Protein AF-A0AAV1ZBW8-F1 (afdb_monomer_lite)

Secondary structure (DSSP, 8-state):
-----EE-S----TTTHHHHHHHHHHHHHH------EEEEEETT-HHHHHHHHHHHHHHHHHHHHHHHHHH--TTHHHHHHHHHHTTSPTT-TTTTT----SS-EEEEEE-HHHHTTS-HHHHHHHHHHHHHHHHHTT-EEEE--TT-HHHHHHHHHHHHHHHHTPPPPS--B--TTS--EE-TTS--HHHH---TTSS----SPP-SHHHHHHHHHHHS----------SSGGG-GGG--HHHHHHHHHHHHHHTT-

Foldseek 3Di:
DDDDDADDLDDDDDPVCPVVLVVLLCCLQVDPAADAYEAEAELLALQAGVVSVVVVLVVVLVSNVVSVVVNPDPCPQVVLVVVQLVLADPPQPCSVQADARSHAYEYEHEPVVNNLPDDPLSLLLVLLLQLVVCQSHLYWYWYDYPPDPPRVVLVVVVVVCRRVVHDRDPDADSDSNDTGTGHRNRDDQVNSADSPPPPDPPNDGDSDNVSSVVVSCVVHVHDHPPPPCPPDVCPDPVPDDPVVVVVVVVVVVVVVPD

Structure (mmCIF, N/CA/C/O backbone):
data_AF-A0AAV1ZBW8-F1
#
_entry.id   AF-A0AAV1ZBW8-F1
#
loop_
_atom_site.group_PDB
_atom_site.id
_atom_site.type_symbol
_atom_site.label_atom_id
_atom_site.label_alt_id
_atom_site.label_comp_id
_atom_site.label_asym_id
_atom_site.label_entity_id
_atom_site.label_seq_id
_atom_site.pdbx_PDB_ins_code
_atom_site.Cartn_x
_atom_site.Cartn_y
_atom_site.Cartn_z
_atom_site.occupancy
_atom_site.B_iso_or_equiv
_atom_site.auth_seq_id
_atom_site.auth_comp_id
_atom_site.auth_asym_id
_atom_site.auth_atom_id
_atom_site.pdbx_PDB_model_num
ATOM 1 N N . GLN A 1 1 ? -3.608 -18.295 -20.450 1.00 23.48 1 GLN A N 1
ATOM 2 C CA . GLN A 1 1 ? -3.948 -18.805 -19.107 1.00 23.48 1 GLN A CA 1
ATOM 3 C C . GLN A 1 1 ? -3.093 -18.058 -18.092 1.00 23.48 1 GLN A C 1
ATOM 5 O O . GLN A 1 1 ? -1.897 -18.317 -18.008 1.00 23.48 1 GLN A O 1
ATOM 10 N N . LEU A 1 2 ? -3.677 -17.040 -17.452 1.00 25.77 2 LEU A N 1
ATOM 11 C CA . LEU A 1 2 ? -3.037 -16.243 -16.405 1.00 25.77 2 LEU A CA 1
ATOM 12 C C . LEU A 1 2 ? -2.944 -17.084 -15.128 1.00 25.77 2 LEU A C 1
ATOM 14 O O . LEU A 1 2 ? -3.902 -17.777 -14.790 1.00 25.77 2 LEU A O 1
ATOM 18 N N . LYS A 1 3 ? -1.801 -17.042 -14.440 1.00 31.34 3 LYS A N 1
ATOM 19 C CA . LYS A 1 3 ? -1.631 -17.676 -13.129 1.00 31.34 3 LYS A CA 1
ATOM 20 C C . LYS A 1 3 ? -1.333 -16.600 -12.090 1.00 31.34 3 LYS A C 1
ATOM 22 O O . LYS A 1 3 ? -0.504 -15.726 -12.315 1.00 31.34 3 LYS A O 1
ATOM 27 N N . TYR A 1 4 ? -2.090 -16.664 -11.004 1.00 35.47 4 TYR A N 1
ATOM 28 C CA . TYR A 1 4 ? -2.147 -15.701 -9.915 1.00 35.47 4 TYR A CA 1
ATOM 29 C C . TYR A 1 4 ? -0.990 -15.910 -8.933 1.00 35.47 4 TYR A C 1
ATOM 31 O O . TYR A 1 4 ? -0.677 -17.048 -8.596 1.00 35.47 4 TYR A O 1
ATOM 39 N N . CYS A 1 5 ? -0.450 -14.819 -8.392 1.00 35.00 5 CYS A N 1
ATOM 40 C CA . CYS A 1 5 ? 0.219 -14.815 -7.092 1.00 35.00 5 CYS A CA 1
ATOM 41 C C . CYS A 1 5 ? -0.570 -13.870 -6.186 1.00 35.00 5 CYS A C 1
ATOM 43 O O . CYS A 1 5 ? -0.245 -12.696 -6.032 1.00 35.00 5 CYS A O 1
ATOM 45 N N . ILE A 1 6 ? -1.679 -14.376 -5.646 1.00 32.50 6 ILE A N 1
ATOM 46 C CA . ILE A 1 6 ? -2.298 -13.760 -4.475 1.00 32.50 6 ILE A CA 1
ATOM 47 C C . ILE A 1 6 ? -1.378 -14.149 -3.322 1.00 32.50 6 ILE A C 1
ATOM 49 O O . ILE A 1 6 ? -1.147 -15.339 -3.127 1.00 32.50 6 ILE A O 1
ATOM 53 N N . PHE A 1 7 ? -0.827 -13.176 -2.600 1.00 35.56 7 PHE A N 1
ATOM 54 C CA . PHE A 1 7 ? -0.189 -13.434 -1.315 1.00 35.56 7 PHE A CA 1
ATOM 55 C C . PHE A 1 7 ? -1.279 -13.312 -0.241 1.00 35.56 7 PHE A C 1
ATOM 57 O O . PHE A 1 7 ? -1.515 -12.206 0.256 1.00 35.56 7 PHE A O 1
ATOM 64 N N . PRO A 1 8 ? -2.006 -14.391 0.123 1.00 27.52 8 PRO A N 1
ATOM 65 C CA . PRO A 1 8 ? -2.625 -14.408 1.433 1.00 27.52 8 PRO A CA 1
ATOM 66 C C . PRO A 1 8 ? -1.489 -14.295 2.451 1.00 27.52 8 PRO A C 1
ATOM 68 O O . PRO A 1 8 ? -0.394 -14.816 2.235 1.00 27.52 8 PRO A O 1
ATOM 71 N N . CYS A 1 9 ? -1.742 -13.565 3.528 1.00 28.09 9 CYS A N 1
ATOM 72 C CA . CYS A 1 9 ? -0.821 -13.349 4.635 1.00 28.09 9 CYS A CA 1
ATOM 73 C C . CYS A 1 9 ? -0.551 -14.683 5.364 1.00 28.09 9 CYS A C 1
ATOM 75 O O . CYS A 1 9 ? -1.072 -14.923 6.443 1.00 28.09 9 CYS A O 1
ATOM 77 N N . ILE A 1 10 ? 0.190 -15.591 4.729 1.00 27.56 10 ILE A N 1
ATOM 78 C CA . ILE A 1 10 ? 0.733 -16.829 5.284 1.00 27.56 10 ILE A CA 1
ATOM 79 C C . ILE A 1 10 ? 2.050 -17.083 4.537 1.00 27.56 10 ILE A C 1
ATOM 81 O O . ILE A 1 10 ? 2.107 -17.855 3.583 1.00 27.56 10 ILE A O 1
ATOM 85 N N . TRP A 1 11 ? 3.130 -16.405 4.936 1.00 25.44 11 TRP A N 1
ATOM 86 C CA . TRP A 1 11 ? 4.457 -16.992 4.753 1.00 25.44 11 TRP A CA 1
ATOM 87 C C . TRP A 1 11 ? 5.340 -16.757 5.983 1.00 25.44 11 TRP A C 1
ATOM 89 O O . TRP A 1 11 ? 5.608 -15.612 6.343 1.00 25.44 11 TRP A O 1
ATOM 99 N N . PRO A 1 12 ? 5.800 -17.833 6.626 1.00 28.50 12 PRO A N 1
ATOM 100 C CA . PRO A 1 12 ? 6.755 -17.806 7.721 1.00 28.50 12 PRO A CA 1
ATOM 101 C C . PRO A 1 12 ? 8.166 -18.153 7.236 1.00 28.50 12 PRO A C 1
ATOM 103 O O . PRO A 1 12 ? 8.364 -19.082 6.457 1.00 28.50 12 PRO A O 1
ATOM 106 N N . ASN A 1 13 ? 9.126 -17.393 7.753 1.00 26.33 13 ASN A N 1
ATOM 107 C CA . ASN A 1 13 ? 10.560 -17.647 7.882 1.00 26.33 13 ASN A CA 1
ATOM 108 C C . ASN A 1 13 ? 11.393 -18.225 6.717 1.00 26.33 13 ASN A C 1
ATOM 110 O O . ASN A 1 13 ? 11.078 -19.162 5.984 1.00 26.33 13 ASN A O 1
ATOM 114 N N . SER A 1 14 ? 12.595 -17.660 6.655 1.00 31.02 14 SER A N 1
ATOM 115 C CA . SER A 1 14 ? 13.662 -17.768 5.659 1.00 31.02 14 SER A CA 1
ATOM 116 C C . SER A 1 14 ? 14.207 -19.172 5.343 1.00 31.02 14 SER A C 1
ATOM 118 O O . SER A 1 14 ? 15.062 -19.295 4.465 1.00 31.02 14 SER A O 1
ATOM 120 N N . GLN A 1 15 ? 13.712 -20.243 5.967 1.00 28.00 15 GLN A N 1
ATOM 121 C CA . GLN A 1 15 ? 14.146 -21.619 5.680 1.00 28.00 15 GLN A CA 1
ATOM 122 C C . GLN A 1 15 ? 13.231 -22.371 4.695 1.00 28.00 15 GLN A C 1
ATOM 124 O O . GLN A 1 15 ? 13.723 -23.206 3.937 1.00 28.00 15 GLN A O 1
ATOM 129 N N . SER A 1 16 ? 11.948 -22.001 4.582 1.00 31.38 16 SER A N 1
ATOM 130 C CA . SER A 1 16 ? 11.016 -22.558 3.574 1.00 31.38 16 SER A CA 1
ATOM 131 C C . SER A 1 16 ? 11.242 -21.982 2.156 1.00 31.38 16 SER A C 1
ATOM 133 O O . SER A 1 16 ? 10.644 -22.392 1.159 1.00 31.38 16 SER A O 1
ATOM 135 N N . LEU A 1 17 ? 12.195 -21.053 2.023 1.00 37.53 17 LEU A N 1
ATOM 136 C CA . LEU A 1 17 ? 12.507 -20.355 0.778 1.00 37.53 17 LEU A CA 1
ATOM 137 C C . LEU A 1 17 ? 13.011 -21.259 -0.359 1.00 37.53 17 LEU A C 1
ATOM 139 O O . LEU A 1 17 ? 13.067 -20.773 -1.479 1.00 37.53 17 LEU A O 1
ATOM 143 N N . ARG A 1 18 ? 13.370 -22.535 -0.161 1.00 31.11 18 ARG A N 1
ATOM 144 C CA . ARG A 1 18 ? 13.870 -23.362 -1.284 1.00 31.11 18 ARG A CA 1
ATOM 145 C C . ARG A 1 18 ? 12.773 -23.773 -2.270 1.00 31.11 18 ARG A C 1
ATOM 147 O O . ARG A 1 18 ? 13.016 -23.722 -3.467 1.00 31.11 18 ARG A O 1
ATOM 154 N N . GLY A 1 19 ? 11.572 -24.115 -1.797 1.00 28.20 19 GLY A N 1
ATOM 155 C CA . GLY A 1 19 ? 10.453 -24.489 -2.677 1.00 28.20 19 GLY A CA 1
ATOM 156 C C . GLY A 1 19 ? 9.771 -23.276 -3.317 1.00 28.20 19 GLY A C 1
ATOM 157 O O . GLY A 1 19 ? 9.496 -23.271 -4.515 1.00 28.20 19 GLY A O 1
ATOM 158 N N . GLY A 1 20 ? 9.572 -22.210 -2.532 1.00 35.19 20 GLY A N 1
ATOM 159 C CA . GLY A 1 20 ? 8.986 -20.952 -3.001 1.00 35.19 20 GLY A CA 1
ATOM 160 C C . GLY A 1 20 ? 9.901 -20.171 -3.950 1.00 35.19 20 GLY A C 1
ATOM 161 O O . GLY A 1 20 ? 9.440 -19.738 -5.002 1.00 35.19 20 GLY A O 1
ATOM 162 N N . LYS A 1 21 ? 11.208 -20.040 -3.655 1.00 32.69 21 LYS A N 1
ATOM 163 C CA . LYS A 1 21 ? 12.140 -19.307 -4.540 1.00 32.69 21 LYS A CA 1
ATOM 164 C C . LYS A 1 21 ? 12.134 -19.860 -5.957 1.00 32.69 21 LYS A C 1
ATOM 166 O O . LYS A 1 21 ? 12.111 -19.069 -6.892 1.00 32.69 21 LYS A O 1
ATOM 171 N N . VAL A 1 22 ? 12.126 -21.186 -6.111 1.00 31.08 22 VAL A N 1
ATOM 172 C CA . VAL A 1 22 ? 12.184 -21.850 -7.422 1.00 31.08 22 VAL A CA 1
ATOM 173 C C . VAL A 1 22 ? 10.882 -21.654 -8.201 1.00 31.08 22 VAL A C 1
ATOM 175 O O . VAL A 1 22 ? 10.931 -21.368 -9.392 1.00 31.08 22 VAL A O 1
ATOM 178 N N . LEU A 1 23 ? 9.718 -21.706 -7.539 1.00 34.72 23 LEU A N 1
ATOM 179 C CA . LEU A 1 23 ? 8.425 -21.518 -8.208 1.00 34.72 23 LEU A CA 1
ATOM 180 C C . LEU A 1 23 ? 8.228 -20.077 -8.722 1.00 34.72 23 LEU A C 1
ATOM 182 O O . LEU A 1 23 ? 7.704 -19.881 -9.818 1.00 34.72 23 LEU A O 1
ATOM 186 N N . TYR A 1 24 ? 8.664 -19.075 -7.946 1.00 34.69 24 TYR A N 1
ATOM 187 C CA . TYR A 1 24 ? 8.540 -17.652 -8.295 1.00 34.69 24 TYR A CA 1
ATOM 188 C C . TYR A 1 24 ? 9.554 -17.202 -9.361 1.00 34.69 24 TYR A C 1
ATOM 190 O O . TYR A 1 24 ? 9.187 -16.450 -10.264 1.00 34.69 24 TYR A O 1
ATOM 198 N N . THR A 1 25 ? 10.804 -17.683 -9.304 1.00 36.00 25 THR A N 1
ATOM 199 C CA . THR A 1 25 ? 11.815 -17.380 -10.339 1.00 36.00 25 THR A CA 1
ATOM 200 C C . THR A 1 25 ? 11.468 -18.019 -11.680 1.00 36.00 25 THR A C 1
ATOM 202 O O . THR A 1 25 ? 11.560 -17.346 -12.704 1.00 36.00 25 THR A O 1
ATOM 205 N N . ASP A 1 26 ? 10.974 -19.260 -11.697 1.00 32.44 26 ASP A N 1
ATOM 206 C CA . ASP A 1 26 ? 10.528 -19.901 -12.940 1.00 32.44 26 ASP A CA 1
ATOM 207 C C . ASP A 1 26 ? 9.309 -19.201 -13.563 1.00 32.44 26 ASP A C 1
ATOM 209 O O . ASP A 1 26 ? 9.216 -19.119 -14.790 1.00 32.44 26 ASP A O 1
ATOM 213 N N . LEU A 1 27 ? 8.388 -18.659 -12.751 1.00 38.34 27 LEU A N 1
ATOM 214 C CA . LEU A 1 27 ? 7.243 -17.886 -13.252 1.00 38.34 27 LEU A CA 1
ATOM 215 C C . LEU A 1 27 ? 7.675 -16.565 -13.906 1.00 38.34 27 LEU A C 1
ATOM 217 O O . LEU A 1 27 ? 7.151 -16.223 -14.965 1.00 38.34 27 LEU A O 1
ATOM 221 N N . LEU A 1 28 ? 8.636 -15.861 -13.297 1.00 41.00 28 LEU A N 1
ATOM 222 C CA . LEU A 1 28 ? 9.187 -14.595 -13.793 1.00 41.00 28 LEU A CA 1
ATOM 223 C C . LEU A 1 28 ? 10.029 -14.768 -15.068 1.00 41.00 28 LEU A C 1
ATOM 225 O O . LEU A 1 28 ? 9.948 -13.942 -15.972 1.00 41.00 28 LEU A O 1
ATOM 229 N N . ILE A 1 29 ? 10.826 -15.838 -15.153 1.00 41.34 29 ILE A N 1
ATOM 230 C CA . ILE A 1 29 ? 11.810 -16.034 -16.231 1.00 41.34 29 ILE A CA 1
ATOM 231 C C . ILE A 1 29 ? 11.196 -16.740 -17.449 1.00 41.34 29 ILE A C 1
ATOM 233 O O . ILE A 1 29 ? 11.547 -16.422 -18.585 1.00 41.34 29 ILE A O 1
ATOM 237 N N . LYS A 1 30 ? 10.260 -17.686 -17.258 1.00 37.53 30 LYS A N 1
ATOM 238 C CA . LYS A 1 30 ? 9.691 -18.473 -18.374 1.00 37.53 30 LYS A CA 1
ATOM 239 C C . LYS A 1 30 ? 8.465 -17.837 -19.023 1.00 37.53 30 LYS A C 1
ATOM 241 O O . LYS A 1 30 ? 8.172 -18.142 -20.178 1.00 37.53 30 LYS A O 1
ATOM 246 N N . GLN A 1 31 ? 7.721 -16.982 -18.321 1.00 41.69 31 GLN A N 1
ATOM 247 C CA . GLN A 1 31 ? 6.543 -16.328 -18.890 1.00 41.69 31 GLN A CA 1
ATOM 248 C C . GLN A 1 31 ? 6.792 -14.827 -19.020 1.00 41.69 31 GLN A C 1
ATOM 250 O O . GLN A 1 31 ? 6.728 -14.108 -18.035 1.00 41.69 31 GLN A O 1
ATOM 255 N N . LYS A 1 32 ? 6.988 -14.347 -20.257 1.00 45.22 32 LYS A N 1
ATOM 256 C CA . LYS A 1 32 ? 6.832 -12.936 -20.672 1.00 45.22 32 LYS A CA 1
ATOM 257 C C . LYS A 1 32 ? 5.409 -12.421 -20.358 1.00 45.22 32 LYS A C 1
ATOM 259 O O . LYS A 1 32 ? 4.622 -12.182 -21.273 1.00 45.22 32 LYS A O 1
ATOM 264 N N . ARG A 1 33 ? 5.003 -12.368 -19.089 1.00 52.88 33 ARG A N 1
ATOM 265 C CA . ARG A 1 33 ? 3.641 -12.038 -18.655 1.00 52.88 33 ARG A CA 1
ATOM 266 C C . ARG A 1 33 ? 3.656 -11.147 -17.421 1.00 52.88 33 ARG A C 1
ATOM 268 O O . ARG A 1 33 ? 4.468 -11.316 -16.521 1.00 52.88 33 ARG A O 1
ATOM 275 N N . ASN A 1 34 ? 2.713 -10.212 -17.426 1.00 67.69 34 ASN A N 1
ATOM 276 C CA . ASN A 1 34 ? 2.510 -9.159 -16.441 1.00 67.69 34 ASN A CA 1
ATOM 277 C C . ASN A 1 34 ? 2.391 -9.747 -15.025 1.00 67.69 34 ASN A C 1
ATOM 279 O O . ASN A 1 34 ? 1.370 -10.344 -14.683 1.00 67.69 34 ASN A O 1
ATOM 283 N N . LEU A 1 35 ? 3.430 -9.580 -14.203 1.00 79.62 35 LEU A N 1
ATOM 284 C CA . LEU A 1 35 ? 3.344 -9.823 -12.766 1.00 79.62 35 LEU A CA 1
ATOM 285 C C . LEU A 1 35 ? 2.557 -8.674 -12.129 1.00 79.62 35 LEU A C 1
ATOM 287 O O . LEU A 1 35 ? 2.718 -7.516 -12.501 1.00 79.62 35 LEU A O 1
ATOM 291 N N . SER A 1 36 ? 1.706 -8.983 -11.162 1.00 85.38 36 SER A N 1
ATOM 292 C CA . SER A 1 36 ? 1.055 -8.004 -10.293 1.00 85.38 36 SER A CA 1
ATOM 293 C C . SER A 1 36 ? 1.042 -8.559 -8.878 1.00 85.38 36 SER A C 1
ATOM 295 O O . SER A 1 36 ? 0.955 -9.773 -8.690 1.00 85.38 36 SER A O 1
ATOM 297 N N . VAL A 1 37 ? 1.160 -7.679 -7.892 1.00 88.94 37 VAL A N 1
ATOM 298 C CA . VAL A 1 37 ? 1.309 -8.046 -6.484 1.00 88.94 37 VAL A CA 1
ATOM 299 C C . VAL A 1 37 ? 0.112 -7.523 -5.712 1.00 88.94 37 VAL A C 1
ATOM 301 O O . VAL A 1 37 ? -0.210 -6.338 -5.764 1.00 88.94 37 VAL A O 1
ATOM 304 N N . VAL A 1 38 ? -0.533 -8.415 -4.966 1.00 90.81 38 VAL A N 1
ATOM 305 C CA . VAL A 1 38 ? -1.582 -8.062 -4.010 1.00 90.81 38 VAL A CA 1
ATOM 306 C C . VAL A 1 38 ? -1.059 -8.371 -2.615 1.00 90.81 38 VAL A C 1
ATOM 308 O O . VAL A 1 38 ? -0.796 -9.531 -2.305 1.00 90.81 38 VAL A O 1
ATOM 311 N N . LEU A 1 39 ? -0.898 -7.336 -1.796 1.00 91.38 39 LEU A N 1
ATOM 312 C CA . LEU A 1 39 ? -0.444 -7.426 -0.413 1.00 91.38 39 LEU A CA 1
ATOM 313 C C . LEU A 1 39 ? -1.634 -7.222 0.522 1.00 91.38 39 LEU A C 1
ATOM 315 O O . LEU A 1 39 ? -2.268 -6.172 0.479 1.00 91.38 39 LEU A O 1
ATOM 319 N N . VAL A 1 40 ? -1.920 -8.193 1.387 1.00 91.69 40 VAL A N 1
ATOM 320 C CA . VAL A 1 40 ? -3.011 -8.098 2.368 1.00 91.69 40 VAL A CA 1
ATOM 321 C C . VAL A 1 40 ? -2.434 -7.888 3.764 1.00 91.69 40 VAL A C 1
ATOM 323 O O . VAL A 1 40 ? -1.684 -8.725 4.258 1.00 91.69 40 VAL A O 1
ATOM 326 N N . LEU A 1 41 ? -2.802 -6.782 4.404 1.00 93.00 41 LEU A N 1
ATOM 327 C CA . LEU A 1 41 ? -2.385 -6.399 5.750 1.00 93.00 41 LEU A CA 1
ATOM 328 C C . LEU A 1 41 ? -3.564 -6.522 6.716 1.00 93.00 41 LEU A C 1
ATOM 330 O O . LEU A 1 41 ? -4.705 -6.222 6.362 1.00 93.00 41 LEU A O 1
ATOM 334 N N . ASP A 1 42 ? -3.305 -6.971 7.938 1.00 91.81 42 ASP A N 1
ATOM 335 C CA . ASP A 1 42 ? -4.315 -7.047 8.991 1.00 91.81 42 ASP A CA 1
ATOM 336 C C . ASP A 1 42 ? -4.403 -5.709 9.738 1.00 91.81 42 ASP A C 1
ATOM 338 O O . ASP A 1 42 ? -3.481 -5.336 10.461 1.00 91.81 42 ASP A O 1
ATOM 342 N N . LEU A 1 43 ? -5.508 -4.973 9.571 1.00 94.62 43 LEU A N 1
ATOM 343 C CA . LEU A 1 43 ? -5.673 -3.675 10.230 1.00 94.62 43 LEU A CA 1
ATOM 344 C C . LEU A 1 43 ? -5.956 -3.798 11.734 1.00 94.62 43 LEU A C 1
ATOM 346 O O . LEU A 1 43 ? -5.841 -2.796 12.436 1.00 94.62 43 LEU A O 1
ATOM 350 N N . SER A 1 44 ? -6.313 -4.984 12.246 1.00 90.94 44 SER A N 1
ATOM 351 C CA . SER A 1 44 ? -6.528 -5.159 13.689 1.00 90.94 44 SER A CA 1
ATOM 352 C C . SER A 1 44 ? -5.225 -5.263 14.485 1.00 90.94 44 SER A C 1
ATOM 354 O O . SER A 1 44 ? -5.272 -5.241 15.708 1.00 90.94 44 SER A O 1
ATOM 356 N N . LYS A 1 45 ? -4.076 -5.398 13.809 1.00 90.81 45 LYS A N 1
ATOM 357 C CA . LYS A 1 45 ? -2.760 -5.625 14.423 1.00 90.81 45 LYS A CA 1
ATOM 358 C C . LYS A 1 45 ? -1.736 -4.593 13.949 1.00 90.81 45 LYS A C 1
ATOM 360 O O . LYS A 1 45 ? -0.887 -4.870 13.100 1.00 90.81 45 LYS A O 1
ATOM 365 N N . ALA A 1 46 ? -1.826 -3.375 14.473 1.00 91.12 46 ALA A N 1
ATOM 366 C CA . ALA A 1 46 ? -0.932 -2.275 14.095 1.00 91.12 46 ALA A CA 1
ATOM 367 C C . ALA A 1 46 ? 0.547 -2.563 14.433 1.00 91.12 46 ALA A C 1
ATOM 369 O O . ALA A 1 46 ? 1.455 -2.107 13.740 1.00 91.12 46 ALA A O 1
ATOM 370 N N . GLU A 1 47 ? 0.780 -3.352 15.476 1.00 90.50 47 GLU A N 1
ATOM 371 C CA . GLU A 1 47 ? 2.076 -3.810 15.972 1.00 90.50 47 GLU A CA 1
ATOM 372 C C . GLU A 1 47 ? 2.800 -4.779 15.023 1.00 90.50 47 GLU A C 1
ATOM 374 O O . GLU A 1 47 ? 4.017 -4.883 15.072 1.00 90.50 47 GLU A O 1
ATOM 379 N N . GLU A 1 48 ? 2.097 -5.464 14.121 1.00 89.69 48 GLU A N 1
ATOM 380 C CA . GLU A 1 48 ? 2.711 -6.375 13.137 1.00 89.69 48 GLU A CA 1
ATOM 381 C C . GLU A 1 48 ? 2.761 -5.760 11.724 1.00 89.69 48 GLU A C 1
ATOM 383 O O . GLU A 1 48 ? 3.459 -6.252 10.829 1.00 89.69 48 GLU A O 1
ATOM 388 N N . LEU A 1 49 ? 1.995 -4.689 11.498 1.00 90.81 49 LEU A N 1
ATOM 389 C CA . LEU A 1 49 ? 1.634 -4.200 10.170 1.00 90.81 49 LEU A CA 1
ATOM 390 C C . LEU A 1 49 ? 2.831 -3.689 9.367 1.00 90.81 49 LEU A C 1
ATOM 392 O O . LEU A 1 49 ? 3.000 -4.088 8.211 1.00 90.81 49 LEU A O 1
ATOM 396 N N . TRP A 1 50 ? 3.660 -2.814 9.948 1.00 93.00 50 TRP A N 1
ATOM 397 C CA . TRP A 1 50 ? 4.788 -2.228 9.220 1.00 93.00 50 TRP A CA 1
ATOM 398 C C . TRP A 1 50 ? 5.844 -3.285 8.922 1.00 93.00 50 TRP A C 1
ATOM 400 O O . TRP A 1 50 ? 6.319 -3.384 7.790 1.00 93.00 50 TRP A O 1
ATOM 410 N N . TYR A 1 51 ? 6.186 -4.092 9.930 1.00 88.94 51 TYR A N 1
ATOM 411 C CA . TYR A 1 51 ? 7.164 -5.167 9.786 1.00 88.94 51 TYR A CA 1
ATOM 412 C C . TYR A 1 51 ? 6.761 -6.157 8.687 1.00 88.94 51 TYR A C 1
ATOM 414 O O . TYR A 1 51 ? 7.562 -6.458 7.797 1.00 88.94 51 TYR A O 1
ATOM 422 N N . THR A 1 52 ? 5.506 -6.619 8.716 1.00 86.94 52 THR A N 1
ATOM 423 C CA . THR A 1 52 ? 4.965 -7.563 7.729 1.00 86.94 52 THR A CA 1
ATOM 424 C C . THR A 1 52 ? 5.029 -6.978 6.325 1.00 86.94 52 THR A C 1
ATOM 426 O O . THR A 1 52 ? 5.544 -7.606 5.401 1.00 86.94 52 THR A O 1
ATOM 429 N N . MET A 1 53 ? 4.555 -5.743 6.165 1.00 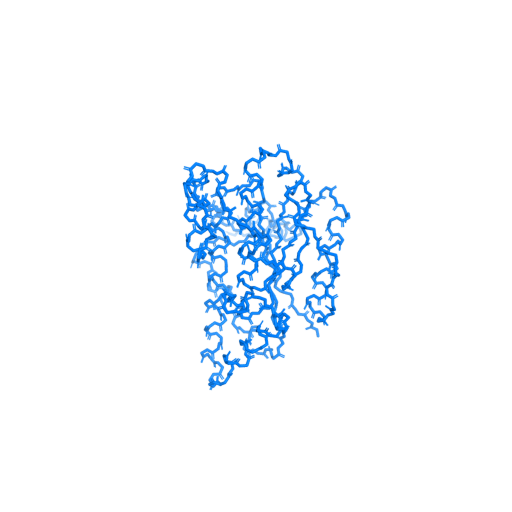92.62 53 MET A N 1
ATOM 430 C CA . MET A 1 53 ? 4.569 -5.050 4.884 1.00 92.62 53 MET A CA 1
ATOM 431 C C . MET A 1 53 ? 5.990 -4.890 4.331 1.00 92.62 53 MET A C 1
ATOM 433 O O . MET A 1 53 ? 6.233 -5.255 3.182 1.00 92.62 53 MET A O 1
ATOM 437 N N . GLN A 1 54 ? 6.925 -4.368 5.131 1.00 91.19 54 GLN A N 1
ATOM 438 C CA . GLN A 1 54 ? 8.304 -4.132 4.699 1.00 91.19 54 GLN A CA 1
ATOM 439 C C . GLN A 1 54 ? 8.982 -5.442 4.285 1.00 91.19 54 GLN A C 1
ATOM 441 O O . GLN A 1 54 ? 9.511 -5.543 3.181 1.00 91.19 54 GLN A O 1
ATOM 446 N N . THR A 1 55 ? 8.880 -6.472 5.126 1.00 86.88 55 THR A N 1
ATOM 447 C CA . THR A 1 55 ? 9.474 -7.789 4.867 1.00 86.88 55 THR A CA 1
ATOM 448 C C . THR A 1 55 ? 8.965 -8.403 3.564 1.00 86.88 55 THR A C 1
ATOM 450 O O . THR A 1 55 ? 9.756 -8.908 2.765 1.00 86.88 55 THR A O 1
ATOM 453 N N . LEU A 1 56 ? 7.651 -8.344 3.322 1.00 86.31 56 LEU A N 1
ATOM 454 C CA . LEU A 1 56 ? 7.044 -8.913 2.119 1.00 86.31 56 LEU A CA 1
ATOM 455 C C . LEU A 1 56 ? 7.416 -8.124 0.860 1.00 86.31 56 LEU A C 1
ATOM 457 O O . LEU A 1 56 ? 7.788 -8.727 -0.147 1.00 86.31 56 LEU A O 1
ATOM 461 N N . LEU A 1 57 ? 7.368 -6.790 0.907 1.00 89.56 57 LEU A N 1
ATOM 462 C CA . LEU A 1 57 ? 7.748 -5.956 -0.236 1.00 89.56 57 LEU A CA 1
ATOM 463 C C . LEU A 1 57 ? 9.230 -6.119 -0.590 1.00 89.56 57 LEU A C 1
ATOM 465 O O . LEU A 1 57 ? 9.556 -6.258 -1.770 1.00 89.56 57 LEU A O 1
ATOM 469 N N . ASP A 1 58 ? 10.116 -6.171 0.405 1.00 89.00 58 ASP A N 1
ATOM 470 C CA . ASP A 1 58 ? 11.551 -6.382 0.193 1.00 89.00 58 ASP A CA 1
ATOM 471 C C . ASP A 1 58 ? 11.844 -7.780 -0.357 1.00 89.00 58 ASP A C 1
ATOM 473 O O . ASP A 1 58 ? 12.690 -7.939 -1.239 1.00 89.00 58 ASP A O 1
ATOM 477 N N . ALA A 1 59 ? 11.131 -8.806 0.118 1.00 85.00 59 ALA A N 1
ATOM 478 C CA . ALA A 1 59 ? 11.248 -10.157 -0.418 1.00 85.00 59 ALA A CA 1
ATOM 479 C C . ALA A 1 59 ? 10.852 -10.209 -1.901 1.00 85.00 59 ALA A C 1
ATOM 481 O O . ALA A 1 59 ? 11.585 -10.788 -2.704 1.00 85.00 59 ALA A O 1
ATOM 482 N N . VAL A 1 60 ? 9.739 -9.571 -2.275 1.00 85.81 60 VAL A N 1
ATOM 483 C CA . VAL A 1 60 ? 9.282 -9.500 -3.670 1.00 85.81 60 VAL A CA 1
ATOM 484 C C . VAL A 1 60 ? 10.268 -8.716 -4.538 1.00 85.81 60 VAL A C 1
ATOM 486 O O . VAL A 1 60 ? 10.636 -9.209 -5.603 1.00 85.81 60 VAL A O 1
ATOM 489 N N . LYS A 1 61 ? 10.753 -7.550 -4.084 1.00 88.56 61 LYS A N 1
ATOM 490 C CA . LYS A 1 61 ? 11.775 -6.770 -4.808 1.00 88.56 61 LYS A CA 1
ATOM 491 C C . LYS A 1 61 ? 13.025 -7.605 -5.079 1.00 88.56 61 LYS A C 1
ATOM 493 O O . LYS A 1 61 ? 13.423 -7.726 -6.230 1.00 88.56 61 LYS A O 1
ATOM 498 N N . LYS A 1 62 ? 13.550 -8.298 -4.061 1.00 87.44 62 LYS A N 1
ATOM 499 C CA . LYS A 1 62 ? 14.706 -9.200 -4.208 1.00 87.44 62 LYS A CA 1
ATOM 500 C C . LYS A 1 62 ? 14.475 -10.305 -5.242 1.00 87.44 62 LYS A C 1
ATOM 502 O O . LYS A 1 62 ? 15.407 -10.675 -5.946 1.00 87.44 62 LYS A O 1
ATOM 507 N N . GLN A 1 63 ? 13.260 -10.857 -5.335 1.00 82.69 63 GLN A N 1
ATOM 508 C CA . GLN A 1 63 ? 12.948 -11.859 -6.363 1.00 82.69 63 GLN A CA 1
ATOM 509 C C . GLN A 1 63 ? 12.908 -11.255 -7.769 1.00 82.69 63 GLN A C 1
ATOM 511 O O . GLN A 1 63 ? 13.381 -11.887 -8.710 1.00 82.69 63 GLN A O 1
ATOM 516 N N . ILE A 1 64 ? 12.358 -10.047 -7.911 1.00 85.31 64 ILE A N 1
ATOM 517 C CA . ILE A 1 64 ? 12.331 -9.328 -9.188 1.00 85.31 64 ILE A CA 1
ATOM 518 C C . ILE A 1 64 ? 13.758 -8.999 -9.632 1.00 85.31 64 ILE A C 1
ATOM 520 O O . ILE A 1 64 ? 14.112 -9.305 -10.766 1.00 85.31 64 ILE A O 1
ATOM 524 N N . ASP A 1 65 ? 14.587 -8.458 -8.738 1.00 87.38 65 ASP A N 1
ATOM 525 C CA . ASP A 1 65 ? 15.984 -8.121 -9.028 1.00 87.38 65 ASP A CA 1
ATOM 526 C C . ASP A 1 65 ? 16.773 -9.361 -9.471 1.00 87.38 65 ASP A C 1
ATOM 528 O O . ASP A 1 65 ? 17.408 -9.353 -10.523 1.00 87.38 65 ASP A O 1
ATOM 532 N N . HIS A 1 66 ? 16.628 -10.476 -8.752 1.00 85.19 66 HIS A N 1
ATOM 533 C CA . HIS A 1 66 ? 17.253 -11.745 -9.129 1.00 85.19 66 HIS A CA 1
ATOM 534 C C . HIS A 1 66 ? 16.757 -12.277 -10.488 1.00 85.19 66 HIS A C 1
ATOM 536 O O . HIS A 1 66 ? 17.533 -12.813 -11.279 1.00 85.19 66 HIS A O 1
ATOM 542 N N . ALA A 1 67 ? 15.467 -12.129 -10.805 1.00 82.62 67 ALA A N 1
ATOM 543 C CA . ALA A 1 67 ? 14.942 -12.517 -12.114 1.00 82.62 67 ALA A CA 1
ATOM 544 C C . ALA A 1 67 ? 15.475 -11.623 -13.249 1.00 82.62 67 ALA A C 1
ATOM 546 O O . ALA A 1 67 ? 15.748 -12.123 -14.342 1.00 82.62 67 ALA A O 1
ATOM 547 N N . LEU A 1 68 ? 15.661 -10.324 -12.992 1.00 84.31 68 LEU A N 1
ATOM 548 C CA . LEU A 1 68 ? 16.276 -9.393 -13.939 1.00 84.31 68 LEU A CA 1
ATOM 549 C C . LEU A 1 68 ? 17.741 -9.760 -14.201 1.00 84.31 68 LEU A C 1
ATOM 551 O O . LEU A 1 68 ? 18.141 -9.822 -15.362 1.00 84.31 68 LEU A O 1
ATOM 555 N N . GLU A 1 69 ? 18.509 -10.087 -13.160 1.00 86.06 69 GLU A N 1
ATOM 556 C CA . GLU A 1 69 ? 19.895 -10.565 -13.285 1.00 86.06 69 GLU A CA 1
ATOM 557 C C . GLU A 1 69 ? 19.989 -11.834 -14.148 1.00 86.06 69 GLU A C 1
ATOM 559 O O . GLU A 1 69 ? 20.861 -11.949 -15.013 1.00 86.06 69 GLU A O 1
ATOM 564 N N . LEU A 1 70 ? 19.048 -12.769 -13.978 1.00 83.81 70 LEU A N 1
ATOM 565 C CA . LEU A 1 70 ? 18.992 -14.006 -14.762 1.00 83.81 70 LEU A CA 1
ATOM 566 C C . LEU A 1 70 ? 18.571 -13.795 -16.223 1.00 83.81 70 LEU A C 1
ATOM 568 O O . LEU A 1 70 ? 18.949 -14.594 -17.082 1.00 83.81 70 LEU A O 1
ATOM 572 N N . SER A 1 71 ? 17.818 -12.733 -16.522 1.00 80.44 71 SER A N 1
ATOM 573 C CA . SER A 1 71 ? 17.336 -12.444 -17.879 1.00 80.44 71 SER A CA 1
ATOM 574 C C . SER A 1 71 ? 18.452 -12.072 -18.864 1.00 80.44 71 SER A C 1
ATOM 576 O O . SER A 1 71 ? 18.265 -12.227 -20.070 1.00 80.44 71 SER A O 1
ATOM 578 N N . LYS A 1 72 ? 19.613 -11.609 -18.363 1.00 79.06 72 LYS A N 1
ATOM 579 C CA . LYS A 1 72 ? 20.768 -11.109 -19.139 1.00 79.06 72 LYS A CA 1
ATOM 580 C C . LYS A 1 72 ? 20.445 -9.987 -20.146 1.00 79.06 72 LYS A C 1
ATOM 582 O O . LYS A 1 72 ? 21.307 -9.646 -20.952 1.00 79.06 72 LYS A O 1
ATOM 587 N N . ASP A 1 73 ? 19.247 -9.403 -20.101 1.00 83.00 73 ASP A N 1
ATOM 588 C CA . ASP A 1 73 ? 18.869 -8.231 -20.895 1.00 83.00 73 ASP A CA 1
ATOM 589 C C . ASP A 1 73 ? 19.210 -6.954 -20.101 1.00 83.00 73 ASP A C 1
ATOM 591 O O . ASP A 1 73 ? 18.565 -6.680 -19.083 1.00 83.00 73 ASP A O 1
ATOM 595 N N . PRO A 1 74 ? 20.207 -6.157 -20.534 1.00 82.62 74 PRO A N 1
ATOM 596 C CA . PRO A 1 74 ? 20.611 -4.945 -19.823 1.00 82.62 74 PRO A CA 1
ATOM 597 C C . PRO A 1 74 ? 19.513 -3.869 -19.798 1.00 82.62 74 PRO A C 1
ATOM 599 O O . PRO A 1 74 ? 19.516 -3.013 -18.914 1.00 82.62 74 PRO A O 1
ATOM 602 N N . GLU A 1 75 ? 18.550 -3.912 -20.724 1.00 87.94 75 GLU A N 1
ATOM 603 C CA . GLU A 1 75 ? 17.447 -2.952 -20.795 1.00 87.94 75 GLU A CA 1
ATOM 604 C C . GLU A 1 75 ? 16.204 -3.398 -20.019 1.00 87.94 75 GLU A C 1
ATOM 606 O O . GLU A 1 75 ? 15.309 -2.581 -19.789 1.00 87.94 75 GLU A O 1
ATOM 611 N N . ALA A 1 76 ? 16.123 -4.665 -19.594 1.00 85.50 76 ALA A N 1
ATOM 612 C CA . ALA A 1 76 ? 14.932 -5.209 -18.939 1.00 85.50 76 ALA A CA 1
ATOM 613 C C . ALA A 1 76 ? 14.544 -4.408 -17.691 1.00 85.50 76 ALA A C 1
ATOM 615 O O . ALA A 1 76 ? 13.364 -4.130 -17.468 1.00 85.50 76 ALA A O 1
ATOM 616 N N . ARG A 1 77 ? 15.541 -3.976 -16.908 1.00 87.12 77 ARG A N 1
ATOM 617 C CA . ARG A 1 77 ? 15.318 -3.128 -15.733 1.00 87.12 77 ARG A CA 1
ATOM 618 C C . ARG A 1 77 ? 14.730 -1.774 -16.126 1.00 87.12 77 ARG A C 1
ATOM 620 O O . ARG A 1 77 ? 13.740 -1.356 -15.534 1.00 87.12 77 ARG A O 1
ATOM 627 N N . ASN A 1 78 ? 15.298 -1.109 -17.129 1.00 89.25 78 ASN A N 1
ATOM 628 C CA . ASN A 1 78 ? 14.825 0.204 -17.567 1.00 89.25 78 ASN A CA 1
ATOM 629 C C . ASN A 1 78 ? 13.390 0.117 -18.097 1.00 89.25 78 ASN A C 1
ATOM 631 O O . ASN A 1 78 ? 12.531 0.850 -17.617 1.00 89.25 78 ASN A O 1
ATOM 635 N N . LYS A 1 79 ? 13.100 -0.861 -18.964 1.00 88.81 79 LYS A N 1
ATOM 636 C CA . LYS A 1 79 ? 11.747 -1.127 -19.486 1.00 88.81 79 LYS A CA 1
ATOM 637 C C . LYS A 1 79 ? 10.739 -1.378 -18.362 1.00 88.81 79 LYS A C 1
ATOM 639 O O . LYS A 1 79 ? 9.631 -0.847 -18.391 1.00 88.81 79 LYS A O 1
ATOM 644 N N . LEU A 1 80 ? 11.121 -2.157 -17.346 1.00 88.19 80 LEU A N 1
ATOM 645 C CA . LEU A 1 80 ? 10.262 -2.434 -16.193 1.00 88.19 80 LEU A CA 1
ATOM 646 C C . LEU A 1 80 ? 9.921 -1.153 -15.420 1.00 88.19 80 LEU A C 1
ATOM 648 O O . LEU A 1 80 ? 8.759 -0.919 -15.092 1.00 88.19 80 LEU A O 1
ATOM 652 N N . TYR A 1 81 ? 10.915 -0.303 -15.158 1.00 89.81 81 TYR A N 1
ATOM 653 C CA . TYR A 1 81 ? 10.705 0.953 -14.439 1.00 89.81 81 TYR A CA 1
ATOM 654 C C . TYR A 1 81 ? 10.023 2.039 -15.286 1.00 89.81 81 TYR A C 1
ATOM 656 O O . TYR A 1 81 ? 9.315 2.872 -14.726 1.00 89.81 81 TYR A O 1
ATOM 664 N N . GLU A 1 82 ? 10.157 2.021 -16.612 1.00 90.12 82 GLU A N 1
ATOM 665 C CA . GLU A 1 82 ? 9.369 2.871 -17.516 1.00 90.12 82 GLU A CA 1
ATOM 666 C C . GLU A 1 82 ? 7.878 2.527 -17.437 1.00 90.12 82 GLU A C 1
ATOM 668 O O . GLU A 1 82 ? 7.050 3.409 -17.201 1.00 90.12 82 GLU A O 1
ATOM 673 N N . VAL A 1 83 ? 7.535 1.235 -17.509 1.00 88.81 83 VAL A N 1
ATOM 674 C CA . VAL A 1 83 ? 6.162 0.747 -17.280 1.00 88.81 83 VAL A CA 1
ATOM 675 C C . VAL A 1 83 ? 5.697 1.052 -15.852 1.00 88.81 83 VAL A C 1
ATOM 677 O O . VAL A 1 83 ? 4.514 1.290 -15.602 1.00 88.81 83 VAL A O 1
ATOM 680 N N . ALA A 1 84 ? 6.614 1.063 -14.882 1.00 90.88 84 ALA A N 1
ATOM 681 C CA . ALA A 1 84 ? 6.287 1.450 -13.519 1.00 90.88 84 ALA A CA 1
ATOM 682 C C . ALA A 1 84 ? 5.896 2.925 -13.396 1.00 90.88 84 ALA A C 1
ATOM 684 O O . ALA A 1 84 ? 4.891 3.246 -12.758 1.00 90.88 84 ALA A O 1
ATOM 685 N N . ARG A 1 85 ? 6.653 3.808 -14.052 1.00 91.62 85 ARG A N 1
ATOM 686 C CA . ARG A 1 85 ? 6.400 5.251 -14.087 1.00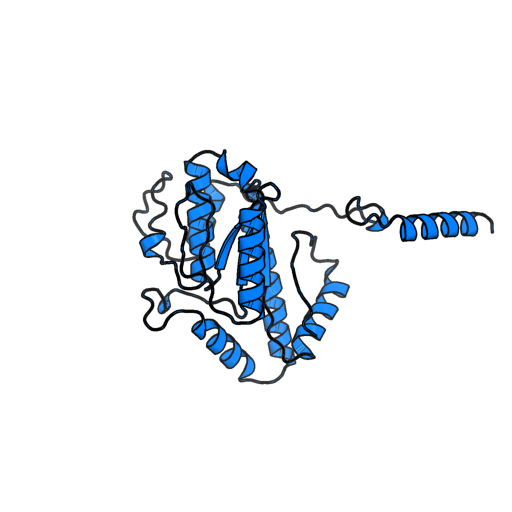 91.62 85 ARG A CA 1
ATOM 687 C C . ARG A 1 85 ? 5.140 5.606 -14.867 1.00 91.62 85 ARG A C 1
ATOM 689 O O . ARG A 1 85 ? 4.456 6.537 -14.465 1.00 91.62 85 ARG A O 1
ATOM 696 N N . SER A 1 86 ? 4.773 4.845 -15.900 1.00 89.50 86 SER A N 1
ATOM 697 C CA . SER A 1 86 ? 3.552 5.108 -16.678 1.00 89.50 86 SER A CA 1
ATOM 698 C C . SER A 1 86 ? 2.251 4.946 -15.878 1.00 89.50 86 SER A C 1
ATOM 700 O O . SER A 1 86 ? 1.185 5.308 -16.369 1.00 89.50 86 SER A O 1
ATOM 702 N N . ARG A 1 87 ? 2.307 4.378 -14.662 1.00 87.81 87 ARG A N 1
ATOM 703 C CA . ARG A 1 87 ? 1.163 4.329 -13.733 1.00 87.81 87 ARG A CA 1
ATOM 704 C C . ARG A 1 87 ? 0.929 5.647 -12.998 1.00 87.81 87 ARG A C 1
ATOM 706 O O . ARG A 1 87 ? -0.137 5.826 -12.417 1.00 87.81 87 ARG A O 1
ATOM 713 N N . ILE A 1 88 ? 1.911 6.541 -12.999 1.00 90.50 88 ILE A N 1
ATOM 714 C CA . ILE A 1 88 ? 1.795 7.880 -12.434 1.00 90.50 88 ILE A CA 1
ATOM 715 C C . ILE A 1 88 ? 1.254 8.789 -13.547 1.00 90.50 88 ILE A C 1
ATOM 717 O O . ILE A 1 88 ? 1.797 8.770 -14.653 1.00 90.50 88 ILE A O 1
ATOM 721 N N . PRO A 1 89 ? 0.190 9.572 -13.301 1.00 89.38 89 PRO A N 1
ATOM 722 C CA . PRO A 1 89 ? -0.313 10.519 -14.285 1.00 89.38 89 PRO A CA 1
ATOM 723 C C . PRO A 1 89 ? 0.765 11.511 -14.735 1.00 89.38 89 PRO A C 1
ATOM 725 O O . PRO A 1 89 ? 1.550 12.012 -13.928 1.00 89.38 89 PRO A O 1
ATOM 728 N N . ASN A 1 90 ? 0.778 11.839 -16.027 1.00 88.81 90 ASN A N 1
ATOM 729 C CA . ASN A 1 90 ? 1.684 12.854 -16.559 1.00 88.81 90 ASN A CA 1
ATOM 730 C C . ASN A 1 90 ? 1.433 14.204 -15.870 1.00 88.81 90 ASN A C 1
ATOM 732 O O . ASN A 1 90 ? 0.294 14.661 -15.804 1.00 88.81 90 ASN A O 1
ATOM 736 N N . GLY A 1 91 ? 2.500 14.848 -15.390 1.00 89.00 91 GLY A N 1
ATOM 737 C CA . GLY A 1 91 ? 2.407 16.140 -14.703 1.00 89.00 91 GLY A CA 1
ATOM 738 C C . GLY A 1 91 ? 1.935 16.058 -13.248 1.00 89.00 91 GLY A C 1
ATOM 739 O O . GLY A 1 91 ? 1.597 17.088 -12.675 1.00 89.00 91 GLY A O 1
ATOM 740 N N . HIS A 1 92 ? 1.913 14.865 -12.644 1.00 92.50 92 HIS A N 1
ATOM 741 C CA . HIS A 1 92 ? 1.611 14.715 -11.223 1.00 92.50 92 HIS A CA 1
ATOM 742 C C . HIS A 1 92 ? 2.628 15.487 -10.363 1.00 92.50 92 HIS A C 1
ATOM 744 O O . HIS A 1 92 ? 3.837 15.352 -10.566 1.00 92.50 92 HIS A O 1
ATOM 750 N N . GLU A 1 93 ? 2.149 16.251 -9.380 1.00 93.06 93 GLU A N 1
ATOM 751 C CA . GLU A 1 93 ? 2.967 17.138 -8.534 1.00 93.06 93 GLU A CA 1
ATOM 752 C C . GLU A 1 93 ? 4.113 16.408 -7.819 1.00 93.06 93 GLU A C 1
ATOM 754 O O . GLU A 1 93 ? 5.256 16.859 -7.823 1.00 93.06 93 GLU A O 1
ATOM 759 N N . ASP A 1 94 ? 3.831 15.207 -7.318 1.00 93.81 94 ASP A N 1
ATOM 760 C CA . ASP A 1 94 ? 4.798 14.383 -6.586 1.00 93.81 94 ASP A CA 1
ATOM 761 C C . ASP A 1 94 ? 5.691 13.488 -7.467 1.00 93.81 94 ASP A C 1
ATOM 763 O O . ASP A 1 94 ? 6.393 12.621 -6.945 1.00 93.81 94 ASP A O 1
ATOM 767 N N . SER A 1 95 ? 5.687 13.648 -8.798 1.00 91.38 95 SER A N 1
ATOM 768 C CA . SER A 1 95 ? 6.365 12.713 -9.724 1.00 91.38 95 SER A CA 1
ATOM 769 C C . SER A 1 95 ? 7.850 12.475 -9.413 1.00 91.38 95 SER A C 1
ATOM 771 O O . SER A 1 95 ? 8.375 11.405 -9.719 1.00 91.38 95 SER A O 1
ATOM 773 N N . SER A 1 96 ? 8.540 13.460 -8.832 1.00 90.94 96 SER A N 1
ATOM 774 C CA . SER A 1 96 ? 9.959 13.369 -8.460 1.00 90.94 96 SER A CA 1
ATOM 775 C C . SER A 1 96 ? 10.210 12.641 -7.136 1.00 90.94 96 SER A C 1
ATOM 777 O O . SER A 1 96 ? 11.311 12.134 -6.934 1.00 90.94 96 SER A O 1
ATOM 779 N N . ALA A 1 97 ? 9.215 12.588 -6.248 1.00 91.06 97 ALA A N 1
ATOM 780 C CA . ALA A 1 97 ? 9.311 11.993 -4.915 1.00 91.06 97 ALA A CA 1
ATOM 781 C C . ALA A 1 97 ? 8.713 10.575 -4.840 1.00 91.06 97 ALA A C 1
ATOM 783 O O . ALA A 1 97 ? 8.940 9.857 -3.866 1.00 91.06 97 ALA A O 1
ATOM 784 N N . ILE A 1 98 ? 7.946 10.163 -5.853 1.00 94.06 98 ILE A N 1
ATOM 785 C CA . ILE A 1 98 ? 7.410 8.805 -5.973 1.00 94.06 98 ILE A CA 1
ATOM 786 C C . ILE A 1 98 ? 8.506 7.852 -6.476 1.00 94.06 98 ILE A C 1
ATOM 788 O O . ILE A 1 98 ? 9.162 8.093 -7.490 1.00 94.06 98 ILE A O 1
ATOM 792 N N . GLU A 1 99 ? 8.642 6.714 -5.803 1.00 93.44 99 GLU A N 1
ATOM 793 C CA . GLU A 1 99 ? 9.520 5.603 -6.166 1.00 93.44 99 GLU A CA 1
ATOM 794 C C . GLU A 1 99 ? 8.659 4.387 -6.544 1.00 93.44 99 GLU A C 1
ATOM 796 O O . GLU A 1 99 ? 8.402 3.515 -5.708 1.00 93.44 99 GLU A O 1
ATOM 801 N N . PRO A 1 100 ? 8.160 4.303 -7.792 1.00 94.62 100 PRO A N 1
ATOM 802 C CA . PRO A 1 100 ? 7.147 3.319 -8.148 1.00 94.62 100 PRO A CA 1
ATOM 803 C C . PRO A 1 100 ? 7.664 1.886 -7.968 1.00 94.62 100 PRO A C 1
ATOM 805 O O . PRO A 1 100 ? 8.794 1.558 -8.339 1.00 94.62 100 PRO A O 1
ATOM 808 N N . PHE A 1 101 ? 6.817 1.004 -7.431 1.00 94.50 101 PHE A N 1
ATOM 809 C CA . PHE A 1 101 ? 7.149 -0.417 -7.308 1.00 94.50 101 PHE A CA 1
ATOM 810 C C . PHE A 1 101 ? 7.375 -1.027 -8.706 1.00 94.50 101 PHE A C 1
ATOM 812 O O . PHE A 1 101 ? 6.668 -0.651 -9.637 1.00 94.50 101 PHE A O 1
ATOM 819 N N . PRO A 1 102 ? 8.308 -1.973 -8.920 1.00 90.75 102 PRO A N 1
ATOM 820 C CA . PRO A 1 102 ? 8.638 -2.424 -10.280 1.00 90.75 102 PRO A CA 1
ATOM 821 C C . PRO A 1 102 ? 7.453 -3.039 -11.045 1.00 90.75 102 PRO A C 1
ATOM 823 O O . PRO A 1 102 ? 7.370 -2.954 -12.265 1.00 90.75 102 PRO A O 1
ATOM 826 N N . VAL A 1 103 ? 6.489 -3.611 -10.325 1.00 89.88 103 VAL A N 1
ATOM 827 C CA . VAL A 1 103 ? 5.262 -4.209 -10.871 1.00 89.88 103 VAL A CA 1
ATOM 828 C C . VAL A 1 103 ? 4.020 -3.558 -10.249 1.00 89.88 103 VAL A C 1
ATOM 830 O O . VAL A 1 103 ? 4.133 -2.946 -9.187 1.00 89.88 103 VAL A O 1
ATOM 833 N N . PRO A 1 104 ? 2.828 -3.647 -10.867 1.00 90.75 104 PRO A N 1
ATOM 834 C CA . PRO A 1 104 ? 1.591 -3.185 -10.243 1.00 90.75 104 PRO A CA 1
ATOM 835 C C . PRO A 1 104 ? 1.406 -3.764 -8.833 1.00 90.75 104 PRO A C 1
ATOM 837 O O . PRO A 1 104 ? 1.533 -4.974 -8.639 1.00 90.75 104 PRO A O 1
ATOM 840 N N . LEU A 1 105 ? 1.105 -2.894 -7.865 1.00 92.88 105 LEU A N 1
ATOM 841 C CA . LEU A 1 105 ? 0.939 -3.237 -6.452 1.00 92.88 105 LEU A CA 1
ATOM 842 C C . LEU A 1 105 ? -0.430 -2.762 -5.944 1.00 92.88 105 LEU A C 1
ATOM 844 O O . LEU A 1 105 ? -0.795 -1.594 -6.104 1.00 92.88 105 LEU A O 1
ATOM 848 N N . LEU A 1 106 ? -1.186 -3.670 -5.327 1.00 93.69 106 LEU A N 1
ATOM 849 C CA . LEU A 1 106 ? -2.417 -3.386 -4.588 1.00 93.69 106 LEU A CA 1
ATOM 850 C C . LEU A 1 106 ? -2.205 -3.751 -3.121 1.00 93.69 106 LEU A C 1
ATOM 852 O O . LEU A 1 106 ? -1.987 -4.917 -2.797 1.00 93.69 106 LEU A O 1
ATOM 856 N N . ILE A 1 107 ? -2.311 -2.765 -2.240 1.00 96.31 107 ILE A N 1
ATOM 857 C CA . ILE A 1 107 ? -2.292 -2.945 -0.792 1.00 96.31 107 ILE A CA 1
ATOM 858 C C . ILE A 1 107 ? -3.740 -3.021 -0.303 1.00 96.31 107 ILE A C 1
ATOM 860 O O . ILE A 1 107 ? -4.547 -2.124 -0.552 1.00 96.31 107 ILE A O 1
ATOM 864 N N . ILE A 1 108 ? -4.077 -4.097 0.401 1.00 96.00 108 ILE A N 1
ATOM 865 C CA . ILE A 1 108 ? -5.401 -4.345 0.963 1.00 96.00 108 ILE A CA 1
ATOM 866 C C . ILE A 1 108 ? -5.300 -4.335 2.483 1.00 96.00 108 ILE A C 1
ATOM 868 O O . ILE A 1 108 ? -4.658 -5.203 3.064 1.00 96.00 108 ILE A O 1
ATOM 872 N N . GLY A 1 109 ? -5.981 -3.400 3.136 1.00 96.19 109 GLY A N 1
ATOM 873 C CA . GLY A 1 109 ? -6.211 -3.445 4.577 1.00 96.19 109 GLY A CA 1
ATOM 874 C C . GLY A 1 109 ? -7.431 -4.311 4.893 1.00 96.19 109 GLY A C 1
ATOM 875 O O . GLY A 1 109 ? -8.555 -3.939 4.569 1.00 96.19 109 GLY A O 1
ATOM 876 N N . SER A 1 110 ? -7.222 -5.475 5.494 1.00 93.75 110 SER A N 1
ATOM 877 C CA . SER A 1 110 ? -8.275 -6.407 5.911 1.00 93.75 110 SER A CA 1
ATOM 878 C C . SER A 1 110 ? -8.765 -6.128 7.337 1.00 93.75 110 SER A C 1
ATOM 880 O O . SER A 1 110 ? -8.166 -5.341 8.064 1.00 93.75 110 SER A O 1
ATOM 882 N N . LYS A 1 111 ? -9.870 -6.772 7.738 1.00 93.06 111 LYS A N 1
ATOM 883 C CA . LYS A 1 111 ? -10.521 -6.599 9.053 1.00 93.06 111 LYS A CA 1
ATOM 884 C C . LYS A 1 111 ? -10.907 -5.151 9.372 1.00 93.06 111 LYS A C 1
ATOM 886 O O . LYS A 1 111 ? -10.845 -4.708 10.520 1.00 93.06 111 LYS A O 1
ATOM 891 N N . TYR A 1 112 ? -11.359 -4.414 8.354 1.00 96.50 112 TYR A N 1
ATOM 892 C CA . TYR A 1 112 ? -11.833 -3.039 8.527 1.00 96.50 112 TYR A CA 1
ATOM 893 C C . TYR A 1 112 ? -12.960 -2.920 9.568 1.00 96.50 112 TYR A C 1
ATOM 895 O O . TYR A 1 112 ? -13.070 -1.904 10.245 1.00 96.50 112 TYR A O 1
ATOM 903 N N . ASP A 1 113 ? -13.765 -3.969 9.744 1.00 95.12 113 ASP A N 1
ATOM 904 C CA . ASP A 1 113 ? -14.835 -4.020 10.743 1.00 95.12 113 ASP A CA 1
ATOM 905 C C . ASP A 1 113 ? -14.340 -3.918 12.189 1.00 95.12 113 ASP A C 1
ATOM 907 O O . ASP A 1 113 ? -15.065 -3.382 13.025 1.00 95.12 113 ASP A O 1
ATOM 911 N N . LEU A 1 114 ? -13.127 -4.404 12.471 1.00 95.62 114 LEU A N 1
ATOM 912 C CA . LEU A 1 114 ? -12.470 -4.238 13.768 1.00 95.62 114 LEU A CA 1
ATOM 913 C C . LEU A 1 114 ? -11.788 -2.871 13.836 1.00 95.62 114 LEU A C 1
ATOM 915 O O . LEU A 1 114 ? -11.984 -2.115 14.782 1.00 95.62 114 LEU A O 1
ATOM 919 N N . PHE A 1 115 ? -11.055 -2.523 12.779 1.00 96.00 115 PHE A N 1
ATOM 920 C CA . PHE A 1 115 ? -10.302 -1.275 12.704 1.00 96.00 115 PHE A CA 1
ATOM 921 C C . PHE A 1 115 ? -11.177 -0.019 12.815 1.00 96.00 115 PHE A C 1
ATOM 923 O O . PHE A 1 115 ? -10.757 0.965 13.414 1.00 96.00 115 PHE A O 1
ATOM 930 N N . GLN A 1 116 ? -12.398 -0.020 12.272 1.00 94.69 116 GLN A N 1
ATOM 931 C CA . GLN A 1 116 ? -13.286 1.149 12.321 1.00 94.69 116 GLN A CA 1
ATOM 932 C C . GLN A 1 116 ? -13.673 1.566 13.751 1.00 94.69 116 GLN A C 1
ATOM 934 O O . GLN A 1 116 ? -14.001 2.736 13.949 1.00 94.69 116 GLN A O 1
ATOM 939 N N . GLY A 1 117 ? -13.623 0.635 14.715 1.00 93.38 117 GLY A N 1
ATOM 940 C CA . GLY A 1 117 ? -13.926 0.868 16.130 1.00 93.38 117 GLY A CA 1
ATOM 941 C C . GLY A 1 117 ? -12.730 1.319 16.974 1.00 93.38 117 GLY A C 1
ATOM 942 O O . GLY A 1 117 ? -12.902 1.589 18.156 1.00 93.38 117 GLY A O 1
ATOM 943 N N . GLU A 1 118 ? -11.534 1.402 16.388 1.00 94.00 118 GLU A N 1
ATOM 944 C CA . GLU A 1 118 ? -10.315 1.845 17.070 1.00 94.00 118 GLU A CA 1
ATOM 945 C C . GLU A 1 118 ? -10.316 3.356 17.346 1.00 94.00 118 GLU A C 1
ATOM 947 O O . GLU A 1 118 ? -11.017 4.147 16.698 1.00 94.00 118 GLU A O 1
ATOM 952 N N . ASP A 1 119 ? -9.450 3.784 18.264 1.00 92.31 119 ASP A N 1
ATOM 953 C CA . ASP A 1 119 ? -9.304 5.193 18.615 1.00 92.31 119 ASP A CA 1
ATOM 954 C C . ASP A 1 119 ? -8.990 6.066 17.397 1.00 92.31 119 ASP A C 1
ATOM 956 O O . ASP A 1 119 ? -8.236 5.698 16.491 1.00 92.31 119 ASP A O 1
ATOM 960 N N . PHE A 1 120 ? -9.539 7.282 17.389 1.00 90.50 120 PHE A N 1
ATOM 961 C CA . PHE A 1 120 ? -9.367 8.220 16.278 1.00 90.50 120 PHE A CA 1
ATOM 962 C C . PHE A 1 120 ? -7.891 8.471 15.934 1.00 90.50 120 PHE A C 1
ATOM 964 O O . PHE A 1 120 ? -7.536 8.487 14.756 1.00 90.50 120 PHE A O 1
ATOM 971 N N . GLN A 1 121 ? -7.020 8.620 16.939 1.00 89.62 121 GLN A N 1
ATOM 972 C CA . GLN A 1 121 ? -5.589 8.850 16.709 1.00 89.62 121 GLN A CA 1
ATOM 973 C C . GLN A 1 121 ? -4.915 7.646 16.040 1.00 89.62 121 GLN A C 1
ATOM 975 O O . GLN A 1 121 ? -4.183 7.823 15.064 1.00 89.62 121 GLN A O 1
ATOM 980 N N . LYS A 1 122 ? -5.228 6.424 16.497 1.00 91.19 122 LYS A N 1
ATOM 981 C CA . LYS A 1 122 ? -4.722 5.176 15.908 1.00 91.19 122 LYS A CA 1
ATOM 982 C C . LYS A 1 122 ? -5.179 5.029 14.459 1.00 91.19 122 LYS A C 1
ATOM 984 O O . LYS A 1 122 ? -4.347 4.826 13.574 1.00 91.19 122 LYS A O 1
ATOM 989 N N . ARG A 1 123 ? -6.475 5.230 14.193 1.00 93.56 123 ARG A N 1
ATOM 990 C CA . ARG A 1 123 ? -7.033 5.175 12.832 1.00 93.56 123 ARG A CA 1
ATOM 991 C C . ARG A 1 123 ? -6.397 6.208 11.912 1.00 93.56 123 ARG A C 1
ATOM 993 O O . ARG A 1 123 ? -5.977 5.880 10.804 1.00 93.56 123 ARG A O 1
ATOM 1000 N N . LYS A 1 124 ? -6.287 7.452 12.380 1.00 93.00 124 LYS A N 1
ATOM 1001 C CA . LYS A 1 124 ? -5.703 8.554 11.614 1.00 93.00 124 LYS A CA 1
ATOM 1002 C C . LYS A 1 124 ? -4.249 8.273 11.244 1.00 93.00 124 LYS A C 1
ATOM 1004 O O . LYS A 1 124 ? -3.901 8.427 10.075 1.00 93.00 124 LYS A O 1
ATOM 1009 N N . LEU A 1 125 ? -3.428 7.837 12.202 1.00 92.81 125 LEU A N 1
ATOM 1010 C CA . LEU A 1 125 ? -2.029 7.497 11.951 1.00 92.81 125 LEU A CA 1
ATOM 1011 C C . LEU A 1 125 ? -1.904 6.365 10.931 1.00 92.81 125 LEU A C 1
ATOM 1013 O O . LEU A 1 125 ? -1.217 6.528 9.927 1.00 92.81 125 LEU A O 1
ATOM 1017 N N . MET A 1 126 ? -2.610 5.252 11.149 1.00 94.62 126 MET A N 1
ATOM 1018 C CA . MET A 1 126 ? -2.549 4.094 10.257 1.00 94.62 126 MET A CA 1
ATOM 1019 C C . MET A 1 126 ? -2.966 4.434 8.828 1.00 94.62 126 MET A C 1
ATOM 1021 O O . MET A 1 126 ? -2.252 4.105 7.882 1.00 94.62 126 MET A O 1
ATOM 1025 N N . CYS A 1 127 ? -4.093 5.129 8.665 1.00 96.00 127 CYS A N 1
ATOM 1026 C CA . CYS A 1 127 ? -4.574 5.562 7.360 1.00 96.00 127 CYS A CA 1
ATOM 1027 C C . CYS A 1 127 ? -3.560 6.484 6.667 1.00 96.00 127 CYS A C 1
ATOM 1029 O O . CYS A 1 127 ? -3.256 6.263 5.499 1.00 96.00 127 CYS A O 1
ATOM 1031 N N . LYS A 1 128 ? -2.989 7.473 7.370 1.00 95.31 128 LYS A N 1
ATOM 1032 C CA . LYS A 1 128 ? -1.970 8.362 6.787 1.00 95.31 128 LYS A CA 1
ATOM 1033 C C . LYS A 1 128 ? -0.697 7.618 6.396 1.00 95.31 128 LYS A C 1
ATOM 1035 O O . LYS A 1 128 ? -0.192 7.837 5.299 1.00 95.31 128 LYS A O 1
ATOM 1040 N N . SER A 1 129 ? -0.194 6.731 7.254 1.00 95.38 129 SER A N 1
ATOM 1041 C CA . SER A 1 129 ? 1.001 5.935 6.965 1.00 95.38 129 SER A CA 1
ATOM 1042 C C . SER A 1 129 ? 0.786 5.051 5.742 1.00 95.38 129 SER A C 1
ATOM 1044 O O . SER A 1 129 ? 1.580 5.109 4.809 1.00 95.38 129 SER A O 1
ATOM 1046 N N . LEU A 1 130 ? -0.312 4.290 5.702 1.00 97.00 130 LEU A N 1
ATOM 1047 C CA . LEU A 1 130 ? -0.635 3.417 4.571 1.00 97.00 130 LEU A CA 1
ATOM 1048 C C . LEU A 1 130 ? -0.836 4.200 3.270 1.00 97.00 130 LEU A C 1
ATOM 1050 O O . LEU A 1 130 ? -0.359 3.756 2.228 1.00 97.00 130 LEU A O 1
ATOM 1054 N N . ARG A 1 131 ? -1.493 5.368 3.325 1.00 96.94 131 ARG A N 1
ATOM 1055 C CA . ARG A 1 131 ? -1.625 6.271 2.171 1.00 96.94 131 ARG A CA 1
ATOM 1056 C C . ARG A 1 131 ? -0.268 6.744 1.669 1.00 96.94 131 ARG A C 1
ATOM 1058 O O . ARG A 1 131 ? -0.003 6.631 0.479 1.00 96.94 131 ARG A O 1
ATOM 1065 N N . TYR A 1 132 ? 0.608 7.190 2.572 1.00 96.44 132 TYR A N 1
ATOM 1066 C CA . TYR A 1 132 ? 1.966 7.607 2.222 1.00 96.44 132 TYR A CA 1
ATOM 1067 C C . TYR A 1 132 ? 2.732 6.480 1.532 1.00 96.44 132 TYR A C 1
ATOM 1069 O O . TYR A 1 132 ? 3.255 6.680 0.444 1.00 96.44 132 TYR A O 1
ATOM 1077 N N . ILE A 1 133 ? 2.729 5.277 2.113 1.00 96.38 133 ILE A N 1
ATOM 1078 C CA . ILE A 1 133 ? 3.405 4.109 1.537 1.00 96.38 133 ILE A CA 1
ATOM 1079 C C . ILE A 1 133 ? 2.851 3.773 0.146 1.00 96.38 133 ILE A C 1
ATOM 1081 O O . ILE A 1 133 ? 3.617 3.552 -0.792 1.00 96.38 133 ILE A O 1
ATOM 1085 N N . ALA A 1 134 ? 1.523 3.720 0.009 1.00 96.94 134 ALA A N 1
ATOM 1086 C CA . ALA A 1 134 ? 0.883 3.398 -1.258 1.00 96.94 134 ALA A CA 1
ATOM 1087 C C . ALA A 1 134 ? 1.229 4.434 -2.333 1.00 96.94 134 ALA A C 1
ATOM 1089 O O . ALA A 1 134 ? 1.582 4.060 -3.450 1.00 96.94 134 ALA A O 1
ATOM 1090 N N . HIS A 1 135 ? 1.203 5.719 -1.976 1.00 96.31 135 HIS A N 1
ATOM 1091 C CA . HIS A 1 135 ? 1.553 6.805 -2.882 1.00 96.31 135 HIS A CA 1
ATOM 1092 C C . HIS A 1 135 ? 3.020 6.753 -3.306 1.00 96.31 135 HIS A C 1
ATOM 1094 O O . HIS A 1 135 ? 3.308 6.745 -4.502 1.00 96.31 135 HIS A O 1
ATOM 1100 N N . THR A 1 136 ? 3.944 6.594 -2.350 1.00 95.94 136 THR A N 1
ATOM 1101 C CA . THR A 1 136 ? 5.381 6.440 -2.626 1.00 95.94 136 THR A CA 1
ATOM 1102 C C . THR A 1 136 ? 5.650 5.310 -3.613 1.00 95.94 136 THR A C 1
ATOM 1104 O O . THR A 1 136 ? 6.482 5.473 -4.495 1.00 95.94 136 THR A O 1
ATOM 1107 N N . TYR A 1 137 ? 4.932 4.189 -3.516 1.00 96.44 137 TYR A N 1
ATOM 1108 C CA . TYR A 1 137 ? 5.117 3.046 -4.411 1.00 96.44 137 TYR A CA 1
ATOM 1109 C C . TYR A 1 137 ? 4.268 3.073 -5.689 1.00 96.44 137 TYR A C 1
ATOM 1111 O O . TYR A 1 137 ? 4.296 2.095 -6.444 1.00 96.44 137 TYR A O 1
ATOM 1119 N N . ALA A 1 138 ? 3.537 4.160 -5.964 1.00 95.50 138 ALA A N 1
ATOM 1120 C CA . ALA A 1 138 ? 2.545 4.227 -7.042 1.00 95.50 138 ALA A CA 1
ATOM 1121 C C . ALA A 1 138 ? 1.596 3.007 -7.029 1.00 95.50 138 ALA A C 1
ATOM 1123 O O . ALA A 1 138 ? 1.325 2.379 -8.058 1.00 95.50 138 ALA A O 1
ATOM 1124 N N . ALA A 1 139 ? 1.147 2.637 -5.831 1.00 95.06 139 ALA A N 1
ATOM 1125 C CA . ALA A 1 139 ? 0.295 1.496 -5.544 1.00 95.06 139 ALA A CA 1
ATOM 1126 C C . ALA A 1 139 ? -1.149 1.935 -5.280 1.00 95.06 139 ALA A C 1
ATOM 1128 O O . ALA A 1 139 ? -1.423 3.077 -4.918 1.00 95.06 139 ALA A O 1
ATOM 1129 N N . SER A 1 140 ? -2.086 1.003 -5.439 1.00 95.31 140 SER A N 1
ATOM 1130 C CA . SER A 1 140 ? -3.473 1.211 -5.003 1.00 95.31 140 SER A CA 1
ATOM 1131 C C . SER A 1 140 ? -3.640 0.762 -3.549 1.00 95.31 140 SER A C 1
ATOM 1133 O O . SER A 1 140 ? -3.012 -0.212 -3.138 1.00 95.31 140 SER A O 1
ATOM 1135 N N . LEU A 1 141 ? -4.504 1.428 -2.784 1.00 97.12 141 LEU A N 1
ATOM 1136 C CA . LEU A 1 141 ? -4.806 1.118 -1.385 1.00 97.12 141 LEU A CA 1
ATOM 1137 C C . LEU A 1 141 ? -6.312 0.958 -1.185 1.00 97.12 141 LEU A C 1
ATOM 1139 O O . LEU A 1 141 ? -7.085 1.860 -1.505 1.00 97.12 141 LEU A O 1
ATOM 1143 N N . MET A 1 142 ? -6.739 -0.179 -0.634 1.00 96.38 142 MET A N 1
ATOM 1144 C CA . MET A 1 142 ? -8.159 -0.462 -0.404 1.00 96.38 142 MET A CA 1
ATOM 1145 C C . MET A 1 142 ? -8.396 -1.143 0.933 1.00 96.38 142 MET A C 1
ATOM 1147 O O . MET A 1 142 ? -7.685 -2.075 1.293 1.00 96.38 142 MET A O 1
ATOM 1151 N N . PHE A 1 143 ? -9.423 -0.719 1.661 1.00 97.50 143 PHE A N 1
ATOM 1152 C CA . PHE A 1 143 ? -9.845 -1.380 2.891 1.00 97.50 143 PHE A CA 1
ATOM 1153 C C . PHE A 1 143 ? -11.033 -2.300 2.649 1.00 97.50 143 PHE A C 1
ATOM 1155 O O . PHE A 1 143 ? -11.950 -1.993 1.886 1.00 97.50 143 PHE A O 1
ATOM 1162 N N . THR A 1 144 ? -11.015 -3.445 3.321 1.00 96.38 144 THR A N 1
ATOM 1163 C CA . THR A 1 144 ? -12.040 -4.473 3.205 1.00 96.38 144 THR A CA 1
ATOM 1164 C C . THR A 1 144 ? -12.295 -5.177 4.530 1.00 96.38 144 THR A C 1
ATOM 1166 O O . THR A 1 144 ? -11.477 -5.174 5.451 1.00 96.38 144 THR A O 1
ATOM 1169 N N . SER A 1 145 ? -13.460 -5.803 4.621 1.00 94.06 145 SER A N 1
ATOM 1170 C CA . SER A 1 145 ? -13.855 -6.657 5.732 1.00 94.06 145 SER A CA 1
ATOM 1171 C C . SER A 1 145 ? -14.558 -7.883 5.174 1.00 94.06 145 SER A C 1
ATOM 1173 O O . SER A 1 145 ? -15.374 -7.769 4.259 1.00 94.06 145 SER A O 1
ATOM 1175 N N . SER A 1 146 ? -14.294 -9.047 5.768 1.00 88.88 146 SER A N 1
ATOM 1176 C CA . SER A 1 146 ? -15.029 -10.279 5.463 1.00 88.88 146 SER A CA 1
ATOM 1177 C C . SER A 1 146 ? -16.528 -10.165 5.765 1.00 88.88 146 SER A C 1
ATOM 1179 O O . SER A 1 146 ? -17.315 -10.926 5.215 1.00 88.88 146 SER A O 1
ATOM 1181 N N . LYS A 1 147 ? -16.933 -9.194 6.596 1.00 92.94 147 LYS A N 1
ATOM 1182 C CA . LYS A 1 147 ? -18.329 -8.919 6.960 1.00 92.94 147 LYS A CA 1
ATOM 1183 C C . LYS A 1 147 ? -19.043 -7.964 5.997 1.00 92.94 147 LYS A C 1
ATOM 1185 O O . LYS A 1 147 ? -20.217 -7.675 6.201 1.00 92.94 147 LYS A O 1
ATOM 1190 N N . SER A 1 148 ? -18.361 -7.440 4.973 1.00 93.62 148 SER A N 1
ATOM 1191 C CA . SER A 1 148 ? -18.947 -6.493 4.018 1.00 93.62 148 SER A CA 1
ATOM 1192 C C . SER A 1 148 ? -18.754 -6.954 2.576 1.00 93.62 148 SER A C 1
ATOM 1194 O O . SER A 1 148 ? -17.711 -6.726 1.958 1.00 93.62 148 SER A O 1
ATOM 1196 N N . GLU A 1 149 ? -19.800 -7.552 2.007 1.00 93.62 149 GLU A N 1
ATOM 1197 C CA . GLU A 1 149 ? -19.808 -8.024 0.618 1.00 93.62 149 GLU A CA 1
ATOM 1198 C C . GLU A 1 149 ? -19.551 -6.893 -0.390 1.00 93.62 149 GLU A C 1
ATOM 1200 O O . GLU A 1 149 ? -18.827 -7.070 -1.375 1.00 93.62 149 GLU A O 1
ATOM 1205 N N . THR A 1 150 ? -20.047 -5.688 -0.099 1.00 94.69 150 THR A N 1
ATOM 1206 C CA . THR A 1 150 ? -19.797 -4.486 -0.903 1.00 94.69 150 THR A CA 1
ATOM 1207 C C . THR A 1 150 ? -18.306 -4.153 -0.990 1.00 94.69 150 THR A C 1
ATOM 1209 O O . THR A 1 150 ? -17.804 -3.852 -2.075 1.00 94.69 150 THR A O 1
ATOM 1212 N N . LEU A 1 151 ? -17.568 -4.217 0.126 1.00 92.88 151 LEU A N 1
ATOM 1213 C CA . LEU A 1 151 ? -16.126 -3.938 0.134 1.00 92.88 151 LEU A CA 1
ATOM 1214 C C . LEU A 1 151 ? -15.329 -5.044 -0.565 1.00 92.88 151 LEU A C 1
ATOM 1216 O O . LEU A 1 151 ? -14.418 -4.753 -1.341 1.00 92.88 151 LEU A O 1
ATOM 1220 N N . ILE A 1 152 ? -15.712 -6.306 -0.361 1.00 91.56 152 ILE A N 1
ATOM 1221 C CA . ILE A 1 152 ? -15.107 -7.451 -1.053 1.00 91.56 152 ILE A CA 1
ATOM 1222 C C . ILE A 1 152 ? -15.272 -7.309 -2.568 1.00 91.56 152 ILE A C 1
ATOM 1224 O O . ILE A 1 152 ? -14.312 -7.496 -3.318 1.00 91.56 152 ILE A O 1
ATOM 1228 N N . THR A 1 153 ? -16.466 -6.933 -3.025 1.00 90.94 153 THR A N 1
ATOM 1229 C CA . THR A 1 153 ? -16.757 -6.741 -4.450 1.00 90.94 153 THR A CA 1
ATOM 1230 C C . THR A 1 153 ? -15.889 -5.638 -5.049 1.00 90.94 153 THR A C 1
ATOM 1232 O O . THR A 1 153 ? -15.274 -5.849 -6.094 1.00 90.94 153 THR A O 1
ATOM 1235 N N . LYS A 1 154 ? -15.740 -4.500 -4.358 1.00 91.38 154 LYS A N 1
ATOM 1236 C CA . LYS A 1 154 ? -14.842 -3.411 -4.788 1.00 91.38 154 LYS A CA 1
ATOM 1237 C C . LYS A 1 154 ? -13.393 -3.875 -4.947 1.00 91.38 154 LYS A C 1
ATOM 1239 O O . LYS A 1 154 ? -12.754 -3.556 -5.950 1.00 91.38 154 LYS A O 1
ATOM 1244 N N . VAL A 1 155 ? -12.885 -4.665 -4.001 1.00 90.69 155 VAL A N 1
ATOM 1245 C CA . VAL A 1 155 ? -11.535 -5.241 -4.088 1.00 90.69 155 VAL A CA 1
ATOM 1246 C C . VAL A 1 155 ? -11.412 -6.201 -5.276 1.00 90.69 155 VAL A C 1
ATOM 1248 O O . VAL A 1 155 ? -10.454 -6.096 -6.037 1.00 90.69 155 VAL A O 1
ATOM 1251 N N . ARG A 1 156 ? -12.383 -7.099 -5.497 1.00 89.31 156 ARG A N 1
ATOM 1252 C CA . ARG A 1 156 ? -12.367 -8.042 -6.636 1.00 89.31 156 ARG A CA 1
ATOM 1253 C C . ARG A 1 156 ? -12.360 -7.329 -7.987 1.00 89.31 156 ARG A C 1
ATOM 1255 O O . ARG A 1 156 ? -11.597 -7.711 -8.876 1.00 89.31 156 ARG A O 1
ATOM 1262 N N . VAL A 1 157 ? -13.177 -6.286 -8.132 1.00 89.38 157 VAL A N 1
ATOM 1263 C CA . VAL A 1 157 ? -13.198 -5.439 -9.336 1.00 89.38 157 VAL A CA 1
ATOM 1264 C C . VAL A 1 157 ? -11.832 -4.791 -9.553 1.00 89.38 157 VAL A C 1
ATOM 1266 O O . VAL A 1 157 ? -11.330 -4.772 -10.670 1.00 89.38 157 VAL A O 1
ATOM 1269 N N . SER A 1 158 ? -11.187 -4.339 -8.482 1.00 88.56 158 SER A N 1
ATOM 1270 C CA . SER A 1 158 ? -9.889 -3.662 -8.556 1.00 88.56 158 SER A CA 1
ATOM 1271 C C . SER A 1 158 ? -8.734 -4.608 -8.885 1.00 88.56 158 SER A C 1
ATOM 1273 O O . SER A 1 158 ? -7.872 -4.264 -9.690 1.00 88.56 158 SER A O 1
ATOM 1275 N N . ILE A 1 159 ? -8.749 -5.828 -8.339 1.00 87.75 159 ILE A N 1
ATOM 1276 C CA . ILE A 1 159 ? -7.825 -6.899 -8.742 1.00 87.75 159 ILE A CA 1
ATOM 1277 C C . ILE A 1 159 ? -8.019 -7.219 -10.225 1.00 87.75 159 ILE A C 1
ATOM 1279 O O . ILE A 1 159 ? -7.047 -7.310 -10.969 1.00 87.75 159 ILE A O 1
ATOM 1283 N N . SER A 1 160 ? -9.271 -7.348 -10.671 1.00 86.00 160 SER A N 1
ATOM 1284 C CA . SER A 1 160 ? -9.577 -7.603 -12.081 1.00 86.00 160 SER A CA 1
ATOM 1285 C C . SER A 1 160 ? -9.038 -6.476 -12.963 1.00 86.00 160 SER A C 1
ATOM 1287 O O . SER A 1 160 ? -8.356 -6.746 -13.947 1.00 86.00 160 SER A O 1
ATOM 1289 N N . ALA A 1 161 ? -9.250 -5.218 -12.571 1.00 85.06 161 ALA A N 1
ATOM 1290 C CA . ALA A 1 161 ? -8.760 -4.070 -13.321 1.00 85.06 161 ALA A CA 1
ATOM 1291 C C . ALA A 1 161 ? -7.232 -4.038 -13.429 1.00 85.06 161 ALA A C 1
ATOM 1293 O O . 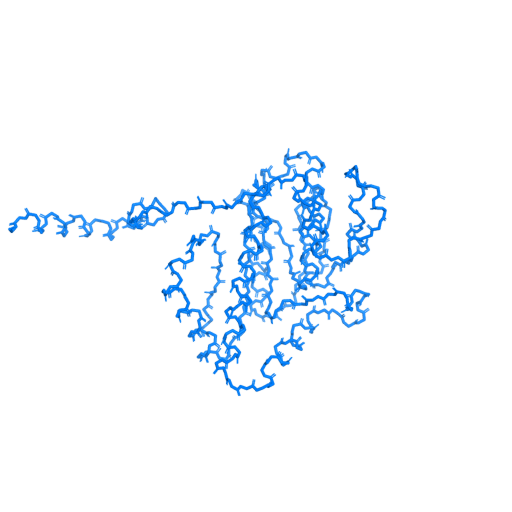ALA A 1 161 ? -6.697 -3.823 -14.514 1.00 85.06 161 ALA A O 1
ATOM 1294 N N . MET A 1 162 ? -6.531 -4.338 -12.334 1.00 83.31 162 MET A N 1
ATOM 1295 C CA . MET A 1 162 ? -5.073 -4.458 -12.317 1.00 83.31 162 MET A CA 1
ATOM 1296 C C . MET A 1 162 ? -4.565 -5.550 -13.263 1.00 83.31 162 MET A C 1
ATOM 1298 O O . MET A 1 162 ? -3.606 -5.336 -13.998 1.00 83.31 162 MET A O 1
ATOM 1302 N N . VAL A 1 163 ? -5.217 -6.713 -13.259 1.00 74.00 163 VAL A N 1
ATOM 1303 C CA . VAL A 1 163 ? -4.801 -7.879 -14.049 1.00 74.00 163 VAL A CA 1
ATOM 1304 C C . VAL A 1 163 ? -5.084 -7.693 -15.540 1.00 74.00 163 VAL A C 1
ATOM 1306 O O . VAL A 1 163 ? -4.276 -8.096 -16.377 1.00 74.00 163 VAL A O 1
ATOM 1309 N N . PHE A 1 164 ? -6.222 -7.089 -15.881 1.00 79.75 164 PHE A N 1
ATOM 1310 C CA . PHE A 1 164 ? -6.643 -6.883 -17.268 1.00 79.75 164 PHE A CA 1
ATOM 1311 C C . PHE A 1 164 ? -6.202 -5.534 -17.846 1.00 79.75 164 PHE A C 1
ATOM 1313 O O . PHE A 1 164 ? -6.456 -5.268 -19.018 1.00 79.75 164 PHE A O 1
ATOM 1320 N N . GLY A 1 165 ? -5.538 -4.689 -17.051 1.00 73.62 165 GLY A N 1
ATOM 1321 C CA . GLY A 1 165 ? -5.098 -3.361 -17.477 1.00 73.62 165 GLY A CA 1
ATOM 1322 C C . GLY A 1 165 ? -6.257 -2.411 -17.786 1.00 73.62 165 GLY A C 1
ATOM 1323 O O . GLY A 1 165 ? -6.103 -1.505 -18.602 1.00 73.62 165 GLY A O 1
ATOM 1324 N N . THR A 1 166 ? -7.428 -2.619 -17.178 1.00 79.62 166 THR A N 1
ATOM 1325 C CA . THR A 1 166 ? -8.567 -1.708 -17.347 1.00 79.62 166 THR A CA 1
ATOM 1326 C C . THR A 1 166 ? -8.450 -0.529 -16.387 1.00 79.62 166 THR A C 1
ATOM 1328 O O . THR A 1 166 ? -7.818 -0.619 -15.335 1.00 79.62 166 THR A O 1
ATOM 1331 N N . SER A 1 167 ? -9.107 0.584 -16.708 1.00 73.12 167 SER A N 1
ATOM 1332 C CA . SER A 1 167 ? -9.122 1.759 -15.835 1.00 73.12 167 SER A CA 1
ATOM 1333 C C . SER A 1 167 ? -9.716 1.435 -14.459 1.00 73.12 167 SER A C 1
ATOM 1335 O O . SER A 1 167 ? -10.805 0.862 -14.368 1.00 73.12 167 SER A O 1
ATOM 1337 N N . CYS A 1 168 ? -9.023 1.844 -13.395 1.00 73.06 168 CYS A N 1
ATOM 1338 C CA . CYS A 1 168 ? -9.558 1.834 -12.034 1.00 73.06 168 CYS A CA 1
ATOM 1339 C C . CYS A 1 168 ? -10.711 2.848 -11.906 1.00 73.06 168 CYS A C 1
ATOM 1341 O O . CYS A 1 168 ? -10.830 3.778 -12.708 1.00 73.06 168 CYS A O 1
ATOM 1343 N N . SER A 1 169 ? -11.567 2.679 -10.895 1.00 76.88 169 SER A N 1
ATOM 1344 C CA . SER A 1 169 ? -12.626 3.656 -10.607 1.00 76.88 169 SER A CA 1
ATOM 1345 C C . SER A 1 169 ? -12.036 5.047 -10.349 1.00 76.88 169 SER A C 1
ATOM 1347 O O . SER A 1 169 ? -11.041 5.175 -9.643 1.00 76.88 169 SER A O 1
ATOM 1349 N N . LYS A 1 170 ? -12.684 6.095 -10.872 1.00 75.94 170 LYS A N 1
ATOM 1350 C CA . LYS A 1 170 ? -12.299 7.497 -10.621 1.00 75.94 170 LYS A CA 1
ATOM 1351 C C . LYS A 1 170 ? -12.645 7.970 -9.206 1.00 75.94 170 LYS A C 1
ATOM 1353 O O . LYS A 1 170 ? -12.249 9.058 -8.806 1.00 75.94 170 LYS A O 1
ATOM 1358 N N . THR A 1 171 ? -13.439 7.199 -8.466 1.00 85.06 171 THR A N 1
ATOM 1359 C CA . THR A 1 171 ? -13.829 7.552 -7.102 1.00 85.06 171 THR A CA 1
ATOM 1360 C C . THR A 1 171 ? -12.678 7.277 -6.145 1.00 85.06 171 THR A C 1
ATOM 1362 O O . THR A 1 171 ? -12.295 6.123 -5.974 1.00 85.06 171 THR A O 1
ATOM 1365 N N . THR A 1 172 ? -12.203 8.318 -5.466 1.00 91.81 172 THR A N 1
ATOM 1366 C CA . THR A 1 172 ? -11.222 8.213 -4.379 1.00 91.81 172 THR A CA 1
ATOM 1367 C C . THR A 1 172 ? -11.908 8.453 -3.035 1.00 91.81 172 THR A C 1
ATOM 1369 O O . THR A 1 172 ? -12.670 9.405 -2.875 1.00 91.81 172 THR A O 1
ATOM 1372 N N . ILE A 1 173 ? -11.646 7.587 -2.057 1.00 95.50 173 ILE A N 1
ATOM 1373 C CA . ILE A 1 173 ? -12.098 7.711 -0.668 1.00 95.50 173 ILE A CA 1
ATOM 1374 C C . ILE A 1 173 ? -10.853 7.706 0.219 1.00 95.50 173 ILE A C 1
ATOM 1376 O O . ILE A 1 173 ? -10.237 6.663 0.428 1.00 95.50 173 ILE A O 1
ATOM 1380 N N . SER A 1 174 ? -10.489 8.880 0.731 1.00 94.06 174 SER A N 1
ATOM 1381 C CA . SER A 1 174 ? -9.279 9.107 1.533 1.00 94.06 174 SER A CA 1
ATOM 1382 C C . SER A 1 174 ? -9.557 9.510 2.992 1.00 94.06 174 SER A C 1
ATOM 1384 O O . SER A 1 174 ? -8.627 9.691 3.780 1.00 94.06 174 SER A O 1
ATOM 1386 N N . ASP A 1 175 ? -10.836 9.637 3.363 1.00 92.44 175 ASP A N 1
ATOM 1387 C CA . ASP A 1 175 ? -11.287 9.960 4.719 1.00 92.44 175 ASP A CA 1
ATOM 1388 C C . ASP A 1 175 ? -11.015 8.794 5.681 1.00 92.44 175 ASP A C 1
ATOM 1390 O O . ASP A 1 175 ? -11.503 7.684 5.485 1.00 92.44 175 ASP A O 1
ATOM 1394 N N . HIS A 1 176 ? -10.277 9.073 6.756 1.00 90.69 176 HIS A N 1
ATOM 1395 C CA . HIS A 1 176 ? -9.890 8.127 7.805 1.00 90.69 176 HIS A CA 1
ATOM 1396 C C . HIS A 1 176 ? -11.089 7.509 8.556 1.00 90.69 176 HIS A C 1
ATOM 1398 O O . HIS A 1 176 ? -10.924 6.485 9.215 1.00 90.69 176 HIS A O 1
ATOM 1404 N N . ASN A 1 177 ? -12.282 8.112 8.466 1.00 91.50 177 ASN A N 1
ATOM 1405 C CA . ASN A 1 177 ? -13.523 7.577 9.040 1.00 91.50 177 ASN A CA 1
ATOM 1406 C C . ASN A 1 177 ? -14.256 6.607 8.102 1.00 91.50 177 ASN A C 1
ATOM 1408 O O . ASN A 1 177 ? -15.255 6.010 8.497 1.00 91.50 177 ASN A O 1
ATOM 1412 N N . LYS A 1 178 ? -13.792 6.466 6.858 1.00 95.38 178 LYS A N 1
ATOM 1413 C CA . LYS A 1 178 ? -14.385 5.609 5.829 1.00 95.38 178 LYS A CA 1
ATOM 1414 C C . LYS A 1 178 ? -13.383 4.531 5.404 1.00 95.38 178 LYS A C 1
ATOM 1416 O O . LYS A 1 178 ? -12.179 4.688 5.608 1.00 95.38 178 LYS A O 1
ATOM 1421 N N . PRO A 1 179 ? -13.845 3.415 4.818 1.00 95.94 179 PRO A N 1
ATOM 1422 C CA . PRO A 1 179 ? -12.938 2.436 4.240 1.00 95.94 179 PRO A CA 1
ATOM 1423 C C . PRO A 1 179 ? -12.192 3.089 3.076 1.00 95.94 179 PRO A C 1
ATOM 1425 O O . PRO A 1 179 ? -12.821 3.569 2.128 1.00 95.94 179 PRO A O 1
ATOM 1428 N N . LEU A 1 180 ? -10.860 3.118 3.165 1.00 97.56 180 LEU A N 1
ATOM 1429 C CA . LEU A 1 180 ? -10.027 3.728 2.137 1.00 97.56 180 LEU A CA 1
ATOM 1430 C C . LEU A 1 180 ? -10.226 3.023 0.795 1.00 97.56 180 LEU A C 1
ATOM 1432 O O . LEU A 1 180 ? -10.346 1.798 0.724 1.00 97.56 180 LEU A O 1
ATOM 1436 N N . TYR A 1 181 ? -10.253 3.813 -0.270 1.00 96.56 181 TYR A N 1
ATOM 1437 C CA . TYR A 1 181 ? -10.299 3.336 -1.644 1.00 96.56 181 TYR A CA 1
ATOM 1438 C C . TYR A 1 181 ? -9.548 4.339 -2.514 1.00 96.56 181 TYR A C 1
ATOM 1440 O O . TYR A 1 181 ? -10.051 5.424 -2.795 1.00 96.56 181 TYR A O 1
ATOM 1448 N N . ILE A 1 182 ? -8.320 4.006 -2.886 1.00 95.69 182 ILE A N 1
ATOM 1449 C CA . ILE A 1 182 ? -7.395 4.918 -3.554 1.00 95.69 182 ILE A CA 1
ATOM 1450 C C . ILE A 1 182 ? -6.701 4.133 -4.661 1.00 95.69 182 ILE A C 1
ATOM 1452 O O . ILE A 1 182 ? -6.023 3.140 -4.399 1.00 95.69 182 ILE A O 1
ATOM 1456 N N . CYS A 1 183 ? -6.902 4.545 -5.908 1.00 93.94 183 CYS A N 1
ATOM 1457 C CA . CYS A 1 183 ? -6.181 3.973 -7.040 1.00 93.94 183 CYS A CA 1
ATOM 1458 C C . CYS A 1 183 ? -4.782 4.605 -7.139 1.00 93.94 183 CYS A C 1
ATOM 1460 O O . CYS A 1 183 ? -4.573 5.741 -6.711 1.00 93.94 183 CYS A O 1
ATOM 1462 N N . ALA A 1 184 ? -3.831 3.879 -7.725 1.00 92.44 184 ALA A N 1
ATOM 1463 C CA . ALA A 1 184 ? -2.485 4.392 -7.975 1.00 92.44 184 ALA A CA 1
ATOM 1464 C C . ALA A 1 184 ? -2.527 5.736 -8.729 1.00 92.44 184 ALA A C 1
ATOM 1466 O O . ALA A 1 184 ? -3.244 5.864 -9.722 1.00 92.44 184 ALA A O 1
ATOM 1467 N N . GLY A 1 185 ? -1.769 6.723 -8.242 1.00 90.62 185 GLY A N 1
ATOM 1468 C CA . GLY A 1 185 ? -1.680 8.057 -8.844 1.00 90.62 185 GLY A CA 1
ATOM 1469 C C . GLY A 1 185 ? -2.877 8.983 -8.593 1.00 90.62 185 GLY A C 1
ATOM 1470 O O . GLY A 1 185 ? -2.941 10.041 -9.208 1.00 90.62 185 GLY A O 1
ATOM 1471 N N . ALA A 1 186 ? -3.829 8.593 -7.736 1.00 92.62 186 ALA A N 1
ATOM 1472 C CA . ALA A 1 186 ? -4.991 9.416 -7.379 1.00 92.62 186 ALA A CA 1
ATOM 1473 C C . ALA A 1 186 ? -4.858 10.138 -6.022 1.00 92.62 186 ALA A C 1
ATOM 1475 O O . ALA A 1 186 ? -5.775 10.864 -5.637 1.00 92.62 186 ALA A O 1
ATOM 1476 N N . ASP A 1 187 ? -3.779 9.887 -5.279 1.00 94.12 187 ASP A N 1
ATOM 1477 C CA . ASP A 1 187 ? -3.475 10.541 -4.001 1.00 94.12 187 ASP A CA 1
ATOM 1478 C C . ASP A 1 187 ? -2.364 11.579 -4.185 1.00 94.12 187 ASP A C 1
ATOM 1480 O O . ASP A 1 187 ? -1.725 11.612 -5.233 1.00 94.12 187 ASP A O 1
ATOM 1484 N N . SER A 1 188 ? -2.109 12.397 -3.168 1.00 95.00 188 SER A N 1
ATOM 1485 C CA . SER A 1 188 ? -0.928 13.252 -3.136 1.00 95.00 188 SER A CA 1
ATOM 1486 C C . SER A 1 188 ? -0.362 13.444 -1.740 1.00 95.00 188 SER A C 1
ATOM 1488 O O . SER A 1 188 ? -1.059 13.325 -0.727 1.00 95.00 188 SER A O 1
ATOM 1490 N N . PHE A 1 189 ? 0.928 13.758 -1.676 1.00 93.56 189 PHE A N 1
ATOM 1491 C CA . PHE A 1 189 ? 1.622 14.049 -0.429 1.00 93.56 189 PHE A CA 1
ATOM 1492 C C . PHE A 1 189 ? 0.998 15.253 0.294 1.00 93.56 189 PHE A C 1
ATOM 1494 O O . PHE A 1 189 ? 0.832 15.208 1.518 1.00 93.56 189 PHE A O 1
ATOM 1501 N N . GLU A 1 190 ? 0.549 16.272 -0.442 1.00 92.00 190 GLU A N 1
ATOM 1502 C CA . GLU A 1 190 ? -0.206 17.396 0.120 1.00 92.00 190 GLU A CA 1
ATOM 1503 C C . GLU A 1 190 ? -1.538 16.940 0.741 1.00 92.00 190 GLU A C 1
ATOM 1505 O O . GLU A 1 190 ? -1.826 17.274 1.894 1.00 92.00 190 GLU A O 1
ATOM 1510 N N . SER A 1 191 ? -2.313 16.103 0.036 1.00 92.88 191 SER A N 1
ATOM 1511 C CA . SER A 1 191 ? -3.593 15.565 0.529 1.00 92.88 191 SER A CA 1
ATOM 1512 C C . SER A 1 191 ? -3.442 14.678 1.770 1.00 92.88 191 SER A C 1
ATOM 1514 O O . SER A 1 191 ? -4.294 14.673 2.667 1.00 92.88 191 SER A O 1
ATOM 1516 N N . ILE A 1 192 ? -2.361 13.898 1.843 1.00 93.19 192 ILE A N 1
ATOM 1517 C CA . ILE A 1 192 ? -2.025 13.099 3.030 1.00 93.19 192 ILE A CA 1
ATOM 1518 C C . ILE A 1 192 ? -1.702 14.033 4.204 1.00 93.19 192 ILE A C 1
ATOM 1520 O O . ILE A 1 192 ? -2.129 13.800 5.346 1.00 93.19 192 ILE A O 1
ATOM 1524 N N . GLY A 1 193 ? -0.989 15.120 3.913 1.00 87.75 193 GLY A N 1
ATOM 1525 C CA . GLY A 1 193 ? -0.631 16.159 4.863 1.00 87.75 193 GLY A CA 1
ATOM 1526 C C . GLY A 1 193 ? 0.374 15.689 5.916 1.00 87.75 193 GLY A C 1
ATOM 1527 O O . GLY A 1 193 ? 0.814 14.540 5.958 1.00 87.75 193 GLY A O 1
ATOM 1528 N N . SER A 1 194 ? 0.724 16.593 6.828 1.00 81.94 194 SER A N 1
ATOM 1529 C CA . SER A 1 194 ? 1.677 16.280 7.895 1.00 81.94 194 SER A CA 1
ATOM 1530 C C . SER A 1 194 ? 1.097 15.326 8.955 1.00 81.94 194 SER A C 1
ATOM 1532 O O . SER A 1 194 ? -0.121 15.197 9.139 1.00 81.94 194 SER A O 1
ATOM 1534 N N . PHE A 1 195 ? 1.991 14.658 9.680 1.00 81.50 195 PHE A N 1
ATOM 1535 C CA . PHE A 1 195 ? 1.700 13.714 10.761 1.00 81.50 195 PHE A CA 1
ATOM 1536 C C . PHE A 1 195 ? 1.653 14.412 12.142 1.00 81.50 195 PHE A C 1
ATOM 1538 O O . PHE A 1 195 ? 1.676 13.754 13.177 1.00 81.50 195 PHE A O 1
ATOM 1545 N N . THR A 1 196 ? 1.522 15.745 12.156 1.00 62.16 196 THR A N 1
ATOM 1546 C CA . THR A 1 196 ? 1.585 16.670 13.310 1.00 62.16 196 THR A CA 1
ATOM 1547 C C . THR A 1 196 ? 0.660 16.412 14.492 1.00 62.16 196 THR A C 1
ATOM 1549 O O . THR A 1 196 ? 0.833 17.047 15.526 1.00 62.16 196 THR A O 1
ATOM 1552 N N . THR A 1 197 ? -0.343 15.538 14.398 1.00 53.53 197 THR A N 1
ATOM 1553 C CA . THR A 1 197 ? -1.319 15.381 15.493 1.00 53.53 197 THR A CA 1
ATOM 1554 C C . THR A 1 197 ? -0.884 14.431 16.603 1.00 53.53 197 THR A C 1
ATOM 1556 O O . THR A 1 197 ? -1.719 14.015 17.395 1.00 53.53 197 THR A O 1
ATOM 1559 N N . LEU A 1 198 ? 0.404 14.097 16.671 1.00 52.53 198 LEU A N 1
ATOM 1560 C CA . LEU A 1 198 ? 0.945 13.103 17.589 1.00 52.53 198 LEU A CA 1
ATOM 1561 C C . LEU A 1 198 ? 2.241 13.596 18.245 1.00 52.53 198 LEU A C 1
ATOM 1563 O O . LEU A 1 198 ? 3.308 13.098 17.917 1.00 52.53 198 LEU A O 1
ATOM 1567 N N . ASN A 1 199 ? 2.154 14.618 19.106 1.00 45.16 199 ASN A N 1
ATOM 1568 C CA . ASN A 1 199 ? 3.207 15.104 20.025 1.00 45.16 199 ASN A CA 1
ATOM 1569 C C . ASN A 1 199 ? 4.652 15.262 19.491 1.00 45.16 199 ASN A C 1
ATOM 1571 O O . ASN A 1 199 ? 5.586 15.406 20.274 1.00 45.16 199 ASN A O 1
ATOM 1575 N N . VAL A 1 200 ? 4.854 15.299 18.177 1.00 49.81 200 VAL A N 1
ATOM 1576 C CA . VAL A 1 200 ? 6.136 15.588 17.538 1.00 49.81 200 VAL A CA 1
ATOM 1577 C C . VAL A 1 200 ? 5.960 16.900 16.789 1.00 49.81 200 VAL A C 1
ATOM 1579 O O . VAL A 1 200 ? 5.157 16.990 15.862 1.00 49.81 200 VAL A O 1
A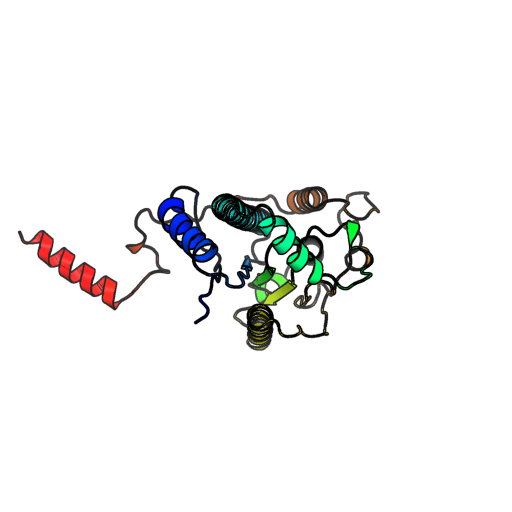TOM 1582 N N . GLU A 1 201 ? 6.718 17.920 17.185 1.00 46.12 201 GLU A N 1
ATOM 1583 C CA . GLU A 1 201 ? 6.705 19.301 16.671 1.00 46.12 201 GLU A CA 1
ATOM 1584 C C . GLU A 1 201 ? 7.072 19.441 15.175 1.00 46.12 201 GLU A C 1
ATOM 1586 O O . GLU A 1 201 ? 7.313 20.539 14.671 1.00 46.12 201 GLU A O 1
ATOM 1591 N N . ASN A 1 202 ? 7.091 18.347 14.415 1.00 49.97 202 ASN A N 1
ATOM 1592 C CA . ASN A 1 202 ? 7.406 18.355 12.997 1.00 49.97 202 ASN A CA 1
ATOM 1593 C C . ASN A 1 202 ? 6.175 18.755 12.181 1.00 49.97 202 ASN A C 1
ATOM 1595 O O . ASN A 1 202 ? 5.440 17.915 11.672 1.00 49.97 202 ASN A O 1
ATOM 1599 N N . LYS A 1 203 ? 5.994 20.072 12.014 1.00 56.94 203 LYS A N 1
ATOM 1600 C CA . LYS A 1 203 ? 5.021 20.704 11.097 1.00 56.94 203 LYS A CA 1
ATOM 1601 C C . LYS A 1 203 ? 5.219 20.367 9.618 1.00 56.94 203 LYS A C 1
ATOM 1603 O O . LYS A 1 203 ? 4.406 20.756 8.785 1.00 56.94 203 LYS A O 1
ATOM 1608 N N . THR A 1 204 ? 6.289 19.663 9.280 1.00 62.19 204 THR A N 1
ATOM 1609 C CA . THR A 1 204 ? 6.673 19.351 7.909 1.00 62.19 204 THR A CA 1
ATOM 1610 C C . THR A 1 204 ? 6.126 17.997 7.474 1.00 62.19 204 THR A C 1
ATOM 1612 O O . THR A 1 204 ? 5.802 17.126 8.284 1.00 62.19 204 THR A O 1
ATOM 1615 N N . LEU A 1 205 ? 5.961 17.834 6.165 1.00 69.50 205 LEU A N 1
ATOM 1616 C CA . LEU A 1 205 ? 5.635 16.544 5.579 1.00 69.50 205 LEU A CA 1
ATOM 1617 C C . LEU A 1 205 ? 6.813 15.569 5.772 1.00 69.50 205 LEU A C 1
ATOM 1619 O O . LEU A 1 205 ? 7.967 16.005 5.673 1.00 69.50 205 LEU A O 1
ATOM 1623 N N . PRO A 1 206 ? 6.575 14.266 6.011 1.00 75.62 206 PRO A N 1
ATOM 1624 C CA . PRO A 1 206 ? 7.658 13.294 6.042 1.00 75.62 206 PRO A CA 1
ATOM 1625 C C . PRO A 1 206 ? 8.376 13.277 4.694 1.00 75.62 206 PRO A C 1
ATOM 1627 O O . PRO A 1 206 ? 7.748 13.149 3.643 1.00 75.62 206 PRO A O 1
ATOM 1630 N N . LYS A 1 207 ? 9.703 13.402 4.733 1.00 77.50 207 LYS A N 1
ATOM 1631 C CA . LYS A 1 207 ? 10.544 13.458 3.528 1.00 77.50 207 LYS A CA 1
ATOM 1632 C C . LYS A 1 207 ? 10.952 12.078 3.004 1.00 77.50 207 LYS A C 1
ATOM 1634 O O . LYS A 1 207 ? 11.567 11.999 1.949 1.00 77.50 207 LYS A O 1
ATOM 1639 N N . SER A 1 208 ? 10.676 11.011 3.752 1.00 88.75 208 SER A N 1
ATOM 1640 C CA . SER A 1 208 ? 11.047 9.646 3.381 1.00 88.75 208 SER A CA 1
ATOM 1641 C C . SER A 1 208 ? 10.158 8.604 4.054 1.00 88.75 208 SER A C 1
ATOM 1643 O O . SER A 1 208 ? 9.552 8.850 5.102 1.00 88.75 208 SER A O 1
ATOM 1645 N N . LEU A 1 209 ? 10.152 7.399 3.482 1.00 90.25 209 LEU A N 1
ATOM 1646 C CA . LEU A 1 209 ? 9.492 6.229 4.057 1.00 90.25 209 LEU A CA 1
ATOM 1647 C C . LEU A 1 209 ? 10.031 5.884 5.457 1.00 90.25 209 LEU A C 1
ATOM 1649 O O . LEU A 1 209 ? 9.257 5.528 6.341 1.00 90.25 209 LEU A O 1
ATOM 1653 N N . GLU A 1 210 ? 11.337 6.058 5.684 1.00 90.50 210 GLU A N 1
ATOM 1654 C CA . GLU A 1 210 ? 11.973 5.843 6.991 1.00 90.50 210 GLU A CA 1
ATOM 1655 C C . GLU A 1 210 ? 11.487 6.846 8.048 1.00 90.50 210 GLU A C 1
ATOM 1657 O O . GLU A 1 210 ? 11.281 6.485 9.205 1.00 90.50 210 GLU A O 1
ATOM 1662 N N . ALA A 1 211 ? 11.215 8.101 7.669 1.00 90.25 211 ALA A N 1
ATOM 1663 C CA . ALA A 1 211 ? 10.615 9.059 8.596 1.00 90.25 211 ALA A CA 1
ATOM 1664 C C . ALA A 1 211 ? 9.208 8.610 9.024 1.00 90.25 211 ALA A C 1
ATOM 1666 O O . ALA A 1 211 ? 8.876 8.655 10.209 1.00 90.25 211 ALA A O 1
ATOM 1667 N N . VAL A 1 212 ? 8.400 8.116 8.080 1.00 91.62 212 VAL A N 1
ATOM 1668 C CA . VAL A 1 212 ? 7.067 7.569 8.382 1.00 91.62 212 VAL A CA 1
ATOM 1669 C C . VAL A 1 212 ? 7.169 6.305 9.235 1.00 91.62 212 VAL A C 1
ATOM 1671 O O . VAL A 1 212 ? 6.400 6.165 10.185 1.00 91.62 212 VAL A O 1
ATOM 1674 N N . LYS A 1 213 ? 8.145 5.430 8.966 1.00 91.75 213 LYS A N 1
ATOM 1675 C CA . LYS A 1 213 ? 8.435 4.243 9.780 1.00 91.75 213 LYS A CA 1
ATOM 1676 C C . LYS A 1 213 ? 8.690 4.605 11.234 1.00 91.75 213 LYS A C 1
ATOM 1678 O O . LYS A 1 213 ? 8.117 3.981 12.123 1.00 91.75 213 LYS A O 1
ATOM 1683 N N . ASN A 1 214 ? 9.529 5.609 11.473 1.00 89.81 214 ASN A N 1
ATOM 1684 C CA . ASN A 1 214 ? 9.888 6.044 12.820 1.00 89.81 214 ASN A CA 1
ATOM 1685 C C . ASN A 1 214 ? 8.674 6.612 13.566 1.00 89.81 214 ASN A C 1
ATOM 1687 O O . ASN A 1 214 ? 8.459 6.272 14.726 1.00 89.81 214 ASN A O 1
ATOM 1691 N N . ILE A 1 215 ? 7.840 7.412 12.890 1.00 90.00 215 ILE A N 1
ATOM 1692 C CA . ILE A 1 215 ? 6.589 7.946 13.459 1.00 90.00 215 ILE A CA 1
ATOM 1693 C C . ILE A 1 215 ? 5.594 6.818 13.767 1.00 90.00 215 ILE A C 1
ATOM 1695 O O . ILE A 1 215 ? 4.931 6.833 14.802 1.00 90.00 215 ILE A O 1
ATOM 1699 N N . PHE A 1 216 ? 5.476 5.836 12.873 1.00 91.06 216 PHE A N 1
ATOM 1700 C CA . PHE A 1 216 ? 4.588 4.693 13.066 1.00 91.06 216 PHE A CA 1
ATOM 1701 C C . PHE A 1 216 ? 5.058 3.818 14.233 1.00 91.06 216 PHE A C 1
ATOM 1703 O O . PHE A 1 216 ? 4.273 3.478 15.115 1.00 91.06 216 PHE A O 1
ATOM 1710 N N . SER A 1 217 ? 6.355 3.512 14.273 1.00 89.44 217 SER A N 1
ATOM 1711 C CA . SER A 1 217 ? 6.960 2.625 15.271 1.00 89.44 217 SER A CA 1
ATOM 1712 C C . SER A 1 217 ? 7.035 3.252 16.664 1.00 89.44 217 SER A C 1
ATOM 1714 O O . SER A 1 217 ? 7.063 2.525 17.653 1.00 89.44 217 SER A O 1
ATOM 1716 N N . SER A 1 218 ? 7.035 4.587 16.768 1.00 87.19 218 SER A N 1
ATOM 1717 C CA . SER A 1 218 ? 6.950 5.274 18.064 1.00 87.19 218 SER A CA 1
ATOM 1718 C C . SER A 1 218 ? 5.568 5.158 18.715 1.00 87.19 218 SER A C 1
ATOM 1720 O O . SER A 1 218 ? 5.467 5.260 19.933 1.00 87.19 218 SER A O 1
ATOM 1722 N N . HIS A 1 219 ? 4.518 4.917 17.922 1.00 86.50 219 HIS A N 1
ATOM 1723 C CA . HIS A 1 219 ? 3.148 4.712 18.406 1.00 86.50 219 HIS A CA 1
ATOM 1724 C C . HIS A 1 219 ? 2.778 3.237 18.529 1.00 86.50 219 HIS A C 1
ATOM 1726 O O . HIS A 1 219 ? 2.027 2.858 19.425 1.00 86.50 219 HIS A O 1
ATOM 1732 N N . PHE A 1 220 ? 3.300 2.407 17.628 1.00 86.94 220 PHE A N 1
ATOM 1733 C CA . PHE A 1 220 ? 3.055 0.973 17.596 1.00 86.94 220 PHE A CA 1
ATOM 1734 C C . PHE A 1 220 ? 4.395 0.252 17.634 1.00 86.94 220 PHE A C 1
ATOM 1736 O O . PHE A 1 220 ? 5.076 0.160 16.611 1.00 86.94 220 PHE A O 1
ATOM 1743 N N . LEU A 1 221 ? 4.773 -0.274 18.800 1.00 85.19 221 LEU A N 1
ATOM 1744 C CA . LEU A 1 221 ? 5.984 -1.083 18.925 1.00 85.19 221 LEU A CA 1
ATOM 1745 C C . LEU A 1 221 ? 5.888 -2.275 17.971 1.00 85.19 221 LEU A C 1
ATOM 1747 O O . LEU A 1 221 ? 5.014 -3.125 18.125 1.00 85.19 221 LEU A O 1
ATOM 1751 N N . GLN A 1 222 ? 6.755 -2.292 16.957 1.00 86.00 222 GLN A N 1
ATOM 1752 C CA . GLN A 1 222 ? 6.685 -3.298 15.908 1.00 86.00 222 GLN A CA 1
ATOM 1753 C C . GLN A 1 222 ? 7.233 -4.633 16.407 1.00 86.00 222 GLN A C 1
ATOM 1755 O O . GLN A 1 222 ? 8.355 -4.703 16.911 1.00 86.00 222 GLN A O 1
ATOM 1760 N N . VAL A 1 223 ? 6.448 -5.690 16.240 1.00 83.00 223 VAL A N 1
ATOM 1761 C CA . VAL A 1 223 ? 6.809 -7.059 16.598 1.00 83.00 223 VAL A CA 1
ATOM 1762 C C . VAL A 1 223 ? 6.931 -7.871 15.319 1.00 83.00 223 VAL A C 1
ATOM 1764 O O . VAL A 1 223 ? 6.101 -7.772 14.416 1.00 83.00 223 VAL A O 1
ATOM 1767 N N . GLU A 1 224 ? 7.971 -8.696 15.237 1.00 73.94 224 GLU A N 1
ATOM 1768 C CA . GLU A 1 224 ? 8.059 -9.677 14.163 1.00 73.94 224 GLU A CA 1
ATOM 1769 C C . GLU A 1 224 ? 6.910 -10.679 14.302 1.00 73.94 224 GLU A C 1
ATOM 1771 O O . GLU A 1 224 ? 6.773 -11.328 15.345 1.00 73.94 224 GLU A O 1
ATOM 1776 N N . SER A 1 225 ? 6.093 -10.837 13.259 1.00 60.34 225 SER A N 1
ATOM 1777 C CA . SER A 1 225 ? 5.053 -11.865 13.233 1.00 60.34 225 SER A CA 1
ATOM 1778 C C . SER A 1 225 ? 5.697 -13.248 13.299 1.00 60.34 225 SER A C 1
ATOM 1780 O O . SER A 1 225 ? 6.134 -13.815 12.294 1.00 60.34 225 SER A O 1
ATOM 1782 N N . ARG A 1 226 ? 5.743 -13.825 14.501 1.00 51.84 226 ARG A N 1
ATOM 1783 C CA . ARG A 1 226 ? 6.132 -15.218 14.724 1.00 51.84 226 ARG A CA 1
ATOM 1784 C C . ARG A 1 226 ? 4.960 -16.105 14.323 1.00 51.84 226 ARG A C 1
ATOM 1786 O O . ARG A 1 226 ? 4.241 -16.618 15.174 1.00 51.84 226 ARG A O 1
ATOM 1793 N N . ASN A 1 227 ? 4.748 -16.284 13.024 1.00 48.84 227 ASN A N 1
ATOM 1794 C CA . ASN A 1 227 ? 3.931 -17.394 12.550 1.00 48.84 227 ASN A CA 1
ATOM 1795 C C . ASN A 1 227 ? 4.714 -18.674 12.863 1.00 48.84 227 ASN A C 1
ATOM 1797 O O . ASN A 1 227 ? 5.608 -19.068 12.112 1.00 48.84 227 ASN A O 1
ATOM 1801 N N . ILE A 1 228 ? 4.443 -19.262 14.030 1.00 43.38 228 ILE A N 1
ATOM 1802 C CA . ILE A 1 228 ? 4.956 -20.575 14.407 1.00 43.38 228 ILE A CA 1
ATOM 1803 C C . ILE A 1 228 ? 4.308 -21.549 13.429 1.00 43.38 228 ILE A C 1
ATOM 1805 O O . ILE A 1 228 ? 3.147 -21.914 13.589 1.00 43.38 228 ILE A O 1
ATOM 1809 N N . VAL A 1 229 ? 5.036 -21.921 12.379 1.00 47.91 229 VAL A N 1
ATOM 1810 C CA . VAL A 1 229 ? 4.672 -23.096 11.587 1.00 47.91 229 VAL A CA 1
ATOM 1811 C C . VAL A 1 229 ? 4.803 -24.264 12.536 1.00 47.91 229 VAL A C 1
ATOM 1813 O O . VAL A 1 229 ? 5.889 -24.437 13.101 1.00 47.91 229 VAL A O 1
ATOM 1816 N N . PRO A 1 230 ? 3.746 -25.056 12.743 1.00 48.12 230 PRO A N 1
ATOM 1817 C CA . PRO A 1 230 ? 3.935 -26.369 13.321 1.00 48.12 230 PRO A CA 1
ATOM 1818 C C . PRO A 1 230 ? 4.998 -27.071 12.477 1.00 48.12 230 PRO A C 1
ATOM 1820 O O . PRO A 1 230 ? 4.904 -27.061 11.255 1.00 48.12 230 PRO A O 1
ATOM 1823 N N . GLU A 1 231 ? 6.015 -27.649 13.111 1.00 52.34 231 GLU A N 1
ATOM 1824 C CA . GLU A 1 231 ? 7.154 -28.303 12.443 1.00 52.34 231 GLU A CA 1
ATOM 1825 C C . GLU A 1 231 ? 6.713 -29.288 11.333 1.00 52.34 231 GLU A C 1
ATOM 1827 O O . GLU A 1 231 ? 7.433 -29.520 10.363 1.00 52.34 231 GLU A O 1
ATOM 1832 N N . ASP A 1 232 ? 5.478 -29.792 11.446 1.00 62.28 232 ASP A N 1
ATOM 1833 C CA . ASP A 1 232 ? 4.747 -30.546 10.436 1.00 62.28 232 ASP A CA 1
ATOM 1834 C C . ASP A 1 232 ? 3.518 -29.763 9.898 1.00 62.28 232 ASP A C 1
ATOM 1836 O O . ASP A 1 232 ? 2.530 -29.598 10.625 1.00 62.28 232 ASP A O 1
ATOM 1840 N N . PRO A 1 233 ? 3.518 -29.348 8.613 1.00 61.50 233 PRO A N 1
ATOM 1841 C CA . PRO A 1 233 ? 2.383 -28.705 7.941 1.00 61.50 233 PRO A CA 1
ATOM 1842 C C . PRO A 1 233 ? 1.085 -29.521 7.968 1.00 61.50 233 PRO A C 1
ATOM 1844 O O . PRO A 1 233 ? 0.006 -28.952 7.835 1.00 61.50 233 PRO A O 1
ATOM 1847 N N . ALA A 1 234 ? 1.163 -30.845 8.153 1.00 63.56 234 ALA A N 1
ATOM 1848 C CA . ALA A 1 234 ? -0.016 -31.703 8.283 1.00 63.56 234 ALA A CA 1
ATOM 1849 C C . ALA A 1 234 ? -0.803 -31.458 9.583 1.00 63.56 234 ALA A C 1
ATOM 1851 O O . ALA A 1 234 ? -1.943 -31.897 9.703 1.00 63.56 234 ALA A O 1
ATOM 1852 N N . ASN A 1 235 ? -0.201 -30.771 10.557 1.00 61.06 235 ASN A N 1
ATOM 1853 C CA . ASN A 1 235 ? -0.853 -30.402 11.811 1.00 61.06 235 ASN A CA 1
ATOM 1854 C C . ASN A 1 235 ? -1.406 -28.970 11.794 1.00 61.06 235 ASN A C 1
ATOM 1856 O O . ASN A 1 235 ? -1.956 -28.527 12.803 1.00 61.06 235 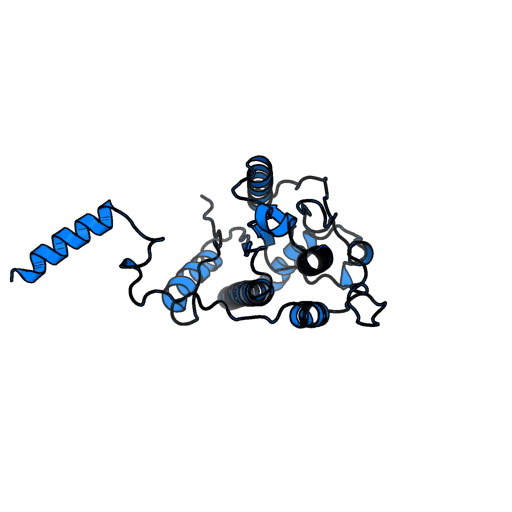ASN A O 1
ATOM 1860 N N . ASP A 1 236 ? -1.276 -28.238 10.682 1.00 63.31 236 ASP A N 1
ATOM 1861 C CA . ASP A 1 236 ? -1.842 -26.897 10.557 1.00 63.31 236 ASP A CA 1
ATOM 1862 C C . ASP A 1 236 ? -3.367 -26.976 10.329 1.00 63.31 236 ASP A C 1
ATOM 1864 O O . ASP A 1 236 ? -3.818 -27.550 9.331 1.00 63.31 236 ASP A O 1
ATOM 1868 N N . PRO A 1 237 ? -4.195 -26.382 11.213 1.00 61.81 237 PRO A N 1
ATOM 1869 C CA . PRO A 1 237 ? -5.645 -26.346 11.044 1.00 61.81 237 PRO A CA 1
ATOM 1870 C C . PRO A 1 237 ? -6.114 -25.724 9.721 1.00 61.81 237 PRO A C 1
ATOM 1872 O O . PRO A 1 237 ? -7.216 -26.041 9.276 1.00 61.81 237 PRO A O 1
ATOM 1875 N N . HIS A 1 238 ? -5.305 -24.858 9.101 1.00 59.38 238 HIS A N 1
ATOM 1876 C CA . HIS A 1 238 ? -5.625 -24.172 7.846 1.00 59.38 238 HIS A CA 1
ATOM 1877 C C . HIS A 1 238 ? -5.357 -25.019 6.594 1.00 59.38 238 HIS A C 1
ATOM 1879 O O . HIS A 1 238 ? -5.820 -24.648 5.517 1.00 59.38 238 HIS A O 1
ATOM 1885 N N . PHE A 1 239 ? -4.646 -26.145 6.726 1.00 60.16 239 PHE A N 1
ATOM 1886 C CA . PHE A 1 239 ? -4.306 -27.063 5.629 1.00 60.16 239 PHE A CA 1
ATOM 1887 C C . PHE A 1 239 ? -5.008 -28.423 5.745 1.00 60.16 239 PHE A C 1
ATOM 1889 O O . PHE A 1 239 ? -4.596 -29.388 5.105 1.00 60.16 239 PHE A O 1
ATOM 1896 N N . LYS A 1 240 ? -6.075 -28.517 6.552 1.00 67.19 240 LYS A N 1
ATOM 1897 C CA . LYS A 1 240 ? -6.877 -29.741 6.644 1.00 67.19 240 LYS A CA 1
ATOM 1898 C C . LYS A 1 240 ? -7.531 -30.045 5.301 1.00 67.19 240 LYS A C 1
ATOM 1900 O O . LYS A 1 240 ? -8.393 -29.299 4.837 1.00 67.19 240 LYS A O 1
ATOM 1905 N N . GLU A 1 241 ? -7.163 -31.179 4.727 1.00 76.19 241 GLU A N 1
ATOM 1906 C CA . GLU A 1 241 ? -7.730 -31.722 3.501 1.00 76.19 241 GLU A CA 1
ATOM 1907 C C . GLU A 1 241 ? -8.325 -33.089 3.851 1.00 76.19 241 GLU A C 1
ATOM 1909 O O . GLU A 1 241 ? -7.602 -34.087 3.829 1.00 76.19 241 GLU A O 1
ATOM 1914 N N . PRO A 1 242 ? -9.628 -33.167 4.192 1.00 75.44 242 PRO A N 1
ATOM 1915 C CA . PRO A 1 242 ? -10.221 -34.349 4.819 1.00 75.44 242 PRO A CA 1
ATOM 1916 C C . PRO A 1 242 ? -9.945 -35.650 4.063 1.00 75.44 242 PRO A C 1
ATOM 1918 O O . PRO A 1 242 ? -9.665 -36.678 4.676 1.00 75.44 242 PRO A O 1
ATOM 1921 N N . ASP A 1 243 ? -9.970 -35.607 2.733 1.00 74.56 243 ASP A N 1
ATOM 1922 C CA . ASP A 1 243 ? -9.712 -36.772 1.890 1.00 74.56 243 ASP A CA 1
ATOM 1923 C C . ASP A 1 243 ? -8.236 -37.200 1.928 1.00 74.56 243 ASP A C 1
ATOM 1925 O O . ASP A 1 243 ? -7.934 -38.383 2.102 1.00 74.56 243 ASP A O 1
ATOM 1929 N N . ILE A 1 244 ? -7.303 -36.247 1.849 1.00 75.56 244 ILE A N 1
ATOM 1930 C CA . ILE A 1 244 ? -5.857 -36.508 1.920 1.00 75.56 244 ILE A CA 1
ATOM 1931 C C . ILE A 1 244 ? -5.449 -36.964 3.326 1.00 75.56 244 ILE A C 1
ATOM 1933 O O . ILE A 1 244 ? -4.648 -37.896 3.471 1.00 75.56 244 ILE A O 1
ATOM 1937 N N . ASP A 1 245 ? -6.038 -36.366 4.358 1.00 79.06 245 ASP A N 1
ATOM 1938 C CA . ASP A 1 245 ? -5.819 -36.708 5.761 1.00 79.06 245 ASP A CA 1
ATOM 1939 C C . ASP A 1 245 ? -6.326 -38.122 6.069 1.00 79.06 245 ASP A C 1
ATOM 1941 O O . ASP A 1 245 ? -5.617 -38.922 6.690 1.00 79.06 245 ASP A O 1
ATOM 1945 N N . ASN A 1 246 ? -7.503 -38.484 5.547 1.00 80.06 246 ASN A N 1
ATOM 1946 C CA . ASN A 1 246 ? -8.056 -39.832 5.657 1.00 80.06 246 ASN A CA 1
ATOM 1947 C C . ASN A 1 246 ? -7.186 -40.870 4.934 1.00 80.06 246 ASN A C 1
ATOM 1949 O O . ASN A 1 246 ? -6.880 -41.922 5.506 1.00 80.06 246 ASN A O 1
ATOM 1953 N N . MET A 1 247 ? -6.724 -40.575 3.714 1.00 77.31 247 MET A N 1
ATOM 1954 C CA . MET A 1 247 ? -5.823 -41.461 2.966 1.00 77.31 247 MET A CA 1
ATOM 1955 C C . MET A 1 247 ? -4.477 -41.653 3.680 1.00 77.31 247 MET A C 1
ATOM 1957 O O . MET A 1 247 ? -3.966 -42.776 3.765 1.00 77.31 247 MET A O 1
ATOM 1961 N N . ARG A 1 248 ? -3.903 -40.587 4.255 1.00 73.62 248 ARG A N 1
ATOM 1962 C CA . ARG A 1 248 ? -2.686 -40.677 5.079 1.00 73.62 248 ARG A CA 1
ATOM 1963 C C . ARG A 1 248 ? -2.918 -41.499 6.339 1.00 73.62 248 ARG A C 1
ATOM 1965 O O . ARG A 1 248 ? -2.080 -42.342 6.659 1.00 73.62 248 ARG A O 1
ATOM 1972 N N . ALA A 1 249 ? -4.036 -41.298 7.034 1.00 77.88 249 ALA A N 1
ATOM 1973 C CA . ALA A 1 249 ? -4.378 -42.055 8.234 1.00 77.88 249 ALA A CA 1
ATOM 1974 C C . ALA A 1 249 ? -4.536 -43.554 7.934 1.00 77.88 249 ALA A C 1
ATOM 1976 O O . ALA A 1 249 ? -4.039 -44.389 8.694 1.00 77.88 249 ALA A O 1
ATOM 1977 N N . GLN A 1 250 ? -5.155 -43.909 6.804 1.00 75.38 250 GLN A N 1
ATOM 1978 C CA . GLN A 1 250 ? -5.236 -45.296 6.336 1.00 75.38 250 GLN A CA 1
ATOM 1979 C C . GLN A 1 250 ? -3.849 -45.878 6.033 1.00 75.38 250 GLN A C 1
ATOM 1981 O O . GLN A 1 250 ? -3.534 -46.982 6.478 1.00 75.38 250 GLN A O 1
ATOM 1986 N N . LYS A 1 251 ? -2.978 -45.118 5.357 1.00 75.88 251 LYS A N 1
ATOM 1987 C CA . LYS 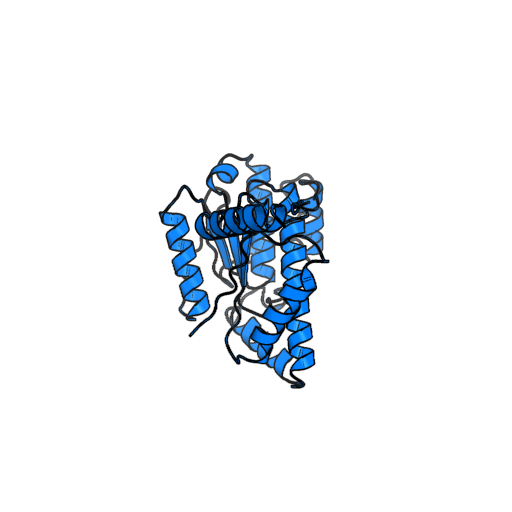A 1 251 ? -1.614 -45.560 5.031 1.00 75.88 251 LYS A CA 1
ATOM 1988 C C . LYS A 1 251 ? -0.732 -45.729 6.276 1.00 75.88 251 LYS A C 1
ATOM 1990 O O . LYS A 1 251 ? -0.018 -46.722 6.380 1.00 75.88 251 LYS A O 1
ATOM 1995 N N . LYS A 1 252 ? -0.826 -44.824 7.259 1.00 70.62 252 LYS A N 1
ATOM 1996 C CA . LYS A 1 252 ? -0.123 -44.932 8.557 1.00 70.62 252 LYS A CA 1
ATOM 1997 C C . LYS A 1 252 ? -0.560 -46.176 9.338 1.00 70.62 252 LYS A C 1
ATOM 1999 O O . LYS A 1 252 ? 0.286 -46.872 9.890 1.00 70.62 252 LYS A O 1
ATOM 2004 N N . LYS A 1 253 ? -1.860 -46.499 9.327 1.00 69.06 253 LYS A N 1
ATOM 2005 C CA . LYS A 1 253 ? -2.394 -47.737 9.926 1.00 69.06 253 LYS A CA 1
ATOM 2006 C C . LYS A 1 253 ? -1.887 -49.007 9.229 1.00 69.06 253 LYS A C 1
ATOM 2008 O O . LYS A 1 253 ? -1.786 -50.040 9.881 1.00 69.06 253 LYS A O 1
ATOM 2013 N N . GLY A 1 254 ? -1.567 -48.933 7.936 1.00 58.44 254 GLY A N 1
ATOM 2014 C CA . GLY A 1 254 ? -0.982 -50.045 7.180 1.00 58.44 254 GLY A CA 1
ATOM 2015 C C . GLY A 1 254 ? 0.510 -50.267 7.452 1.00 58.44 254 GLY A C 1
ATOM 2016 O O . GLY A 1 254 ? 0.955 -51.406 7.479 1.00 58.44 254 GLY A O 1
ATOM 2017 N N . ILE A 1 255 ? 1.272 -49.197 7.697 1.00 56.81 255 ILE A N 1
ATOM 2018 C CA . ILE A 1 255 ? 2.732 -49.264 7.900 1.00 56.81 255 ILE A CA 1
ATOM 2019 C C . ILE A 1 255 ? 3.108 -49.738 9.316 1.00 56.81 255 ILE A C 1
ATOM 2021 O O . ILE A 1 255 ? 4.153 -50.344 9.487 1.00 56.81 255 ILE A O 1
ATOM 2025 N N . GLY A 1 256 ? 2.252 -49.538 10.325 1.00 51.44 256 GLY A N 1
ATOM 2026 C CA . GLY A 1 256 ? 2.468 -50.070 11.683 1.00 51.44 256 GLY A CA 1
ATOM 2027 C C . GLY A 1 256 ? 2.100 -51.550 11.874 1.00 51.44 256 GLY A C 1
ATOM 2028 O O . GLY A 1 256 ? 2.017 -52.006 13.010 1.00 51.44 256 GLY A O 1
ATOM 2029 N N . ARG A 1 257 ? 1.793 -52.274 10.789 1.00 51.25 257 ARG A N 1
ATOM 2030 C CA . ARG A 1 257 ? 1.407 -53.698 10.789 1.00 51.25 257 ARG A CA 1
ATOM 2031 C C . ARG A 1 257 ? 2.397 -54.594 10.033 1.00 51.25 257 ARG A C 1
ATOM 2033 O O . ARG A 1 257 ? 2.031 -55.709 9.667 1.00 51.25 257 ARG A O 1
ATOM 2040 N N . ILE A 1 258 ? 3.617 -54.112 9.800 1.00 44.25 258 ILE A N 1
ATOM 2041 C CA . ILE A 1 258 ? 4.727 -54.882 9.224 1.00 44.25 258 ILE A CA 1
ATOM 2042 C C . ILE A 1 258 ? 5.844 -54.948 10.257 1.00 44.25 258 ILE A C 1
ATOM 2044 O O . ILE A 1 258 ? 6.146 -53.877 10.831 1.00 44.25 258 ILE A O 1
#

Radius of gyration: 20.62 Å; chains: 1; bounding box: 41×76×41 Å

Organism: NCBI:txid280406

Sequence (258 aa):
QLKYCIFPCIWPNSQSLRGGKVLYTDLLIKQKRNLSVVLVLDLSKAEELWYTMQTLLDAVKKQIDHALELSKDPEARNKLYEVARSRIPNGHEDSSAIEPFPVPLLIIGSKYDLFQGEDFQKRKLMCKSLRYIAHTYAASLMFTSSKSETLITKVRVSISAMVFGTSCSKTTISDHNKPLYICAGADSFESIGSFTTLNVENKTLPKSLEAVKNIFSSHFLQVESRNIVPEDPANDPHFKEPDIDNMRAQKKKGIGRI

InterPro domains:
  IPR040045 Cytoplasmic dynein 2 light intermediate chain 1 [PTHR13236] (31-253)

pLDDT: mean 77.8, std 21.13, range [23.48, 97.56]